Protein AF-A0A512N363-F1 (afdb_monomer_lite)

Radius of gyration: 22.91 Å; chains: 1; bounding box: 57×54×57 Å

pLDDT: mean 91.55, std 11.31, range [42.12, 98.88]

Organism: NCBI:txid1230389

Structure (mmCIF, N/CA/C/O backbone):
data_AF-A0A512N363-F1
#
_entry.id   AF-A0A512N363-F1
#
loop_
_atom_site.group_PDB
_atom_site.id
_atom_site.type_symbol
_atom_site.label_atom_id
_atom_site.label_alt_id
_atom_site.label_comp_id
_atom_site.label_asym_id
_atom_site.label_entity_id
_atom_site.label_seq_id
_atom_site.pdbx_PDB_ins_code
_atom_site.Cartn_x
_atom_site.Cartn_y
_atom_site.Cartn_z
_atom_site.occupancy
_atom_site.B_iso_or_equiv
_atom_site.auth_seq_id
_atom_site.auth_comp_id
_atom_site.auth_asym_id
_atom_site.auth_atom_id
_atom_site.pdbx_PDB_model_num
ATOM 1 N N . MET A 1 1 ? 20.241 12.386 -26.329 1.00 42.12 1 MET A N 1
ATOM 2 C CA . MET A 1 1 ? 18.940 11.797 -26.711 1.00 42.12 1 MET A CA 1
ATOM 3 C C . MET A 1 1 ? 19.110 10.289 -26.788 1.00 42.12 1 MET A C 1
ATOM 5 O O . MET A 1 1 ? 19.719 9.813 -27.736 1.00 42.12 1 MET A O 1
ATOM 9 N N . LEU A 1 2 ? 18.662 9.538 -25.779 1.00 47.81 2 LEU A N 1
ATOM 10 C CA . LEU A 1 2 ? 18.541 8.084 -25.921 1.00 47.81 2 LEU A CA 1
ATOM 11 C C . LEU A 1 2 ? 17.384 7.845 -26.895 1.00 47.81 2 LEU A C 1
ATOM 13 O O . LEU A 1 2 ? 16.239 8.115 -26.544 1.00 47.81 2 LEU A O 1
ATOM 17 N N . ALA A 1 3 ? 17.683 7.423 -28.125 1.00 45.25 3 ALA A N 1
ATOM 18 C CA . ALA A 1 3 ? 16.662 6.981 -29.066 1.00 45.25 3 ALA A CA 1
ATOM 19 C C . ALA A 1 3 ? 15.839 5.885 -28.378 1.00 45.25 3 ALA A C 1
ATOM 21 O O . ALA A 1 3 ? 16.364 4.840 -27.987 1.00 45.25 3 ALA A O 1
ATOM 22 N N . SER A 1 4 ? 14.568 6.167 -28.124 1.00 59.00 4 SER A N 1
ATOM 23 C CA . SER A 1 4 ? 13.735 5.320 -27.294 1.00 59.00 4 SER A CA 1
ATOM 24 C C . SER A 1 4 ? 13.197 4.154 -28.118 1.00 59.00 4 SER A C 1
ATOM 26 O O . SER A 1 4 ? 12.100 4.214 -28.669 1.00 59.00 4 SER A O 1
ATOM 28 N N . ASN A 1 5 ? 13.987 3.084 -28.209 1.00 74.81 5 ASN A N 1
ATOM 29 C CA . ASN A 1 5 ? 13.548 1.803 -28.758 1.00 74.81 5 ASN A CA 1
ATOM 30 C C . ASN A 1 5 ? 12.581 1.123 -27.776 1.00 74.81 5 ASN A C 1
ATOM 32 O O . ASN A 1 5 ? 12.939 0.172 -27.081 1.00 74.81 5 ASN A O 1
ATOM 36 N N . PHE A 1 6 ? 11.354 1.637 -27.688 1.00 86.56 6 PHE A N 1
ATOM 37 C CA . PHE A 1 6 ? 10.273 0.953 -26.990 1.00 86.56 6 PHE A CA 1
ATOM 38 C C . PHE A 1 6 ? 9.898 -0.304 -27.761 1.00 86.56 6 PHE A C 1
ATOM 40 O O . PHE A 1 6 ? 9.657 -0.265 -28.968 1.00 86.56 6 PHE A O 1
ATOM 47 N N . ARG A 1 7 ? 9.800 -1.430 -27.059 1.00 91.69 7 ARG A N 1
ATOM 48 C CA . ARG A 1 7 ? 9.189 -2.623 -27.640 1.00 91.69 7 ARG A CA 1
ATOM 49 C C . ARG A 1 7 ? 7.707 -2.347 -27.905 1.00 91.69 7 ARG A C 1
ATOM 51 O O . ARG A 1 7 ? 7.074 -1.683 -27.075 1.00 91.69 7 ARG A O 1
ATOM 58 N N . PRO A 1 8 ? 7.133 -2.866 -29.003 1.00 90.75 8 PRO A N 1
ATOM 59 C CA . PRO A 1 8 ? 5.707 -2.712 -29.265 1.00 90.75 8 PRO A CA 1
ATOM 60 C C . PRO A 1 8 ? 4.877 -3.246 -28.090 1.00 90.75 8 PRO A C 1
ATOM 62 O O . PRO A 1 8 ? 5.302 -4.159 -27.374 1.00 90.75 8 PRO A O 1
ATOM 65 N N . LEU A 1 9 ? 3.700 -2.661 -27.869 1.00 93.19 9 LEU A N 1
ATOM 66 C CA . LEU A 1 9 ? 2.732 -3.198 -26.919 1.00 93.19 9 LEU A CA 1
ATOM 67 C C . LEU A 1 9 ? 2.034 -4.403 -27.537 1.00 93.19 9 LEU A C 1
ATOM 69 O O . LEU A 1 9 ? 1.111 -4.275 -28.334 1.00 93.19 9 LEU A O 1
ATOM 73 N N . GLN A 1 10 ? 2.511 -5.583 -27.169 1.00 91.62 10 GLN A N 1
ATOM 74 C CA . GLN A 1 10 ? 1.939 -6.859 -27.566 1.00 91.62 10 GLN A CA 1
ATOM 75 C C . GLN A 1 10 ? 2.109 -7.869 -26.424 1.00 91.62 10 GLN A C 1
ATOM 77 O O . GLN A 1 10 ? 3.011 -7.699 -25.596 1.00 91.62 10 GLN A O 1
ATOM 82 N N . PRO A 1 11 ? 1.263 -8.911 -26.359 1.00 87.81 11 PRO A N 1
ATOM 83 C CA . PRO A 1 11 ? 1.464 -10.028 -25.441 1.00 87.81 11 PRO A CA 1
ATOM 84 C C . PRO A 1 11 ? 2.878 -10.606 -25.546 1.00 87.81 11 PRO A C 1
ATOM 86 O O . PRO A 1 11 ? 3.421 -10.715 -26.649 1.00 87.81 11 PRO A O 1
ATOM 89 N N . ILE A 1 12 ? 3.469 -11.006 -24.416 1.00 88.88 12 ILE A N 1
ATOM 90 C CA . ILE A 1 12 ? 4.751 -11.716 -24.446 1.00 88.88 12 ILE A CA 1
ATOM 91 C C . ILE A 1 12 ? 4.494 -13.118 -25.026 1.00 88.88 12 ILE A C 1
ATOM 93 O O . ILE A 1 12 ? 3.631 -13.834 -24.516 1.00 88.88 12 ILE A O 1
ATOM 97 N N . PRO A 1 13 ? 5.211 -13.544 -26.084 1.00 83.81 13 PRO A N 1
ATOM 98 C CA . PRO A 1 13 ? 5.016 -14.873 -26.654 1.00 83.81 13 PRO A CA 1
ATOM 99 C C . PRO A 1 13 ? 5.225 -15.981 -25.613 1.00 83.81 13 PRO A C 1
ATOM 101 O O . PRO A 1 13 ? 6.272 -16.033 -24.967 1.00 83.81 13 PRO A O 1
ATOM 104 N N . GLY A 1 14 ? 4.251 -16.885 -25.495 1.00 76.94 14 GLY A N 1
ATOM 105 C CA . GLY A 1 14 ? 4.286 -18.012 -24.556 1.00 76.94 14 GLY A CA 1
ATOM 106 C C . GLY A 1 14 ? 3.707 -17.726 -23.167 1.00 76.94 14 GLY A C 1
ATOM 107 O O . GLY A 1 14 ? 3.728 -18.630 -22.338 1.00 76.94 14 GLY A O 1
ATOM 108 N N . GLU A 1 15 ? 3.197 -16.517 -22.923 1.00 75.38 15 GLU A N 1
ATOM 109 C CA . GLU A 1 15 ? 2.493 -16.165 -21.686 1.00 75.38 15 GLU A CA 1
ATOM 110 C C . GLU A 1 15 ? 1.086 -16.791 -21.657 1.00 75.38 15 GLU A C 1
ATOM 112 O O . GLU A 1 15 ? 0.296 -16.580 -22.583 1.00 75.38 15 GLU A O 1
ATOM 117 N N . ASP A 1 16 ? 0.770 -17.533 -20.591 1.00 67.81 16 ASP A N 1
ATOM 118 C CA . ASP A 1 16 ? -0.564 -18.085 -20.332 1.00 67.81 16 ASP A CA 1
ATOM 119 C C . ASP A 1 16 ? -1.414 -17.064 -19.538 1.00 67.81 16 ASP A C 1
ATOM 121 O O . ASP A 1 16 ? -0.922 -16.483 -18.565 1.00 67.81 16 ASP A O 1
ATOM 125 N N . PRO A 1 17 ? -2.675 -16.797 -19.927 1.00 56.81 17 PRO A N 1
ATOM 126 C CA . PRO A 1 17 ? -3.598 -15.975 -19.146 1.00 56.81 17 PRO A CA 1
ATOM 127 C C . PRO A 1 17 ? -3.843 -16.435 -17.695 1.00 56.81 17 PRO A C 1
ATOM 129 O O . PRO A 1 17 ? -4.214 -15.583 -16.885 1.00 56.81 17 PRO A O 1
ATOM 132 N N . ASP A 1 18 ? -3.638 -17.721 -17.374 1.00 56.28 18 ASP A N 1
ATOM 133 C CA . ASP A 1 18 ? -4.121 -18.364 -16.137 1.00 56.28 18 ASP A CA 1
ATOM 134 C C . ASP A 1 18 ? -3.026 -18.724 -15.102 1.00 56.28 18 ASP A C 1
ATOM 136 O O . ASP A 1 18 ? -3.285 -19.462 -14.141 1.00 56.28 18 ASP A O 1
ATOM 140 N N . ASP A 1 19 ? -1.799 -18.210 -15.244 1.00 56.44 19 ASP A N 1
ATOM 141 C CA . ASP A 1 19 ? -0.722 -18.471 -14.276 1.00 56.44 19 ASP A CA 1
ATOM 142 C C . ASP A 1 19 ? -1.067 -17.905 -12.876 1.00 56.44 19 ASP A C 1
ATOM 144 O O . ASP A 1 19 ? -1.214 -16.700 -12.666 1.00 56.44 19 ASP A O 1
ATOM 148 N N . LYS A 1 20 ? -1.218 -18.798 -11.882 1.00 52.16 20 LYS A N 1
ATOM 149 C CA . LYS A 1 20 ? -1.649 -18.444 -10.514 1.00 52.16 20 LYS A CA 1
ATOM 150 C C . LYS A 1 20 ? -0.484 -17.940 -9.633 1.00 52.16 20 LYS A C 1
ATOM 152 O O . LYS A 1 20 ? 0.548 -18.616 -9.552 1.00 52.16 20 LYS A O 1
ATOM 157 N N . PRO A 1 21 ? -0.679 -16.870 -8.829 1.00 50.69 21 PRO A N 1
ATOM 158 C CA . PRO A 1 21 ? 0.394 -16.192 -8.082 1.00 50.69 21 PRO A CA 1
ATOM 159 C C . PRO A 1 21 ? 1.168 -17.076 -7.091 1.00 50.69 21 PRO A C 1
ATOM 161 O O . PRO A 1 21 ? 2.392 -17.013 -7.023 1.00 50.69 21 PRO A O 1
ATOM 164 N N . LEU A 1 22 ? 0.487 -17.944 -6.334 1.00 49.12 22 LEU A N 1
ATOM 165 C CA . LEU A 1 22 ? 1.139 -18.812 -5.338 1.00 49.12 22 LEU A CA 1
ATOM 166 C C . LEU A 1 22 ? 2.010 -19.906 -5.970 1.00 49.12 22 LEU A C 1
ATOM 168 O O . LEU A 1 22 ? 3.019 -20.300 -5.389 1.00 49.12 22 LEU A O 1
ATOM 172 N N . ALA A 1 23 ? 1.653 -20.376 -7.169 1.00 55.31 23 ALA A N 1
ATOM 173 C CA . ALA A 1 23 ? 2.462 -21.349 -7.896 1.00 55.31 23 ALA A CA 1
ATOM 174 C C . ALA A 1 23 ? 3.743 -20.705 -8.443 1.00 55.31 23 ALA A C 1
ATOM 176 O O . ALA A 1 23 ? 4.778 -21.363 -8.477 1.00 55.31 23 ALA A O 1
ATOM 177 N N . LEU A 1 24 ? 3.688 -19.427 -8.831 1.00 55.44 24 LEU A N 1
ATOM 178 C CA . LEU A 1 24 ? 4.855 -18.648 -9.239 1.00 55.44 24 LEU A CA 1
ATOM 179 C C . LEU A 1 24 ? 5.813 -18.442 -8.054 1.00 55.44 24 LEU A C 1
ATOM 181 O O . LEU A 1 24 ? 6.984 -18.782 -8.153 1.00 55.44 24 LEU A O 1
ATOM 185 N N . LEU A 1 25 ? 5.304 -18.016 -6.897 1.00 52.88 25 LEU A N 1
ATOM 186 C CA . LEU A 1 25 ? 6.111 -17.783 -5.691 1.00 52.88 25 LEU A CA 1
ATOM 187 C C . LEU A 1 25 ? 6.732 -19.064 -5.112 1.00 52.88 25 LEU A C 1
ATOM 189 O O . LEU A 1 25 ? 7.893 -19.064 -4.714 1.00 52.88 25 LEU A O 1
ATOM 193 N N . ALA A 1 26 ? 5.999 -20.183 -5.114 1.00 51.47 26 ALA A N 1
ATOM 194 C CA . ALA A 1 26 ? 6.553 -21.478 -4.710 1.00 51.47 26 ALA A CA 1
ATOM 195 C C . ALA A 1 26 ? 7.649 -21.965 -5.678 1.00 51.47 26 ALA A C 1
ATOM 197 O O . ALA A 1 26 ? 8.623 -22.581 -5.247 1.00 51.47 26 ALA A O 1
ATOM 198 N N . LYS A 1 27 ? 7.526 -21.654 -6.979 1.00 50.72 27 LYS A N 1
ATOM 199 C CA . LYS A 1 27 ? 8.578 -21.896 -7.980 1.00 50.72 27 LYS A CA 1
ATOM 200 C C . LYS A 1 27 ? 9.769 -20.947 -7.796 1.00 50.72 27 LYS A C 1
ATOM 202 O O . LYS A 1 27 ? 10.888 -21.346 -8.114 1.00 50.72 27 LYS A O 1
ATOM 207 N N . MET A 1 28 ? 9.553 -19.739 -7.259 1.00 52.44 28 MET A N 1
ATOM 208 C CA . MET A 1 28 ? 10.582 -18.708 -7.065 1.00 52.44 28 MET A CA 1
ATOM 209 C C . MET A 1 28 ? 11.691 -19.066 -6.069 1.00 52.44 28 MET A C 1
ATOM 211 O O . MET A 1 28 ? 12.769 -18.485 -6.142 1.00 52.44 28 MET A O 1
ATOM 215 N N . ARG A 1 29 ? 11.484 -20.086 -5.226 1.00 52.31 29 ARG A N 1
ATOM 216 C CA . ARG A 1 29 ? 12.502 -20.655 -4.321 1.00 52.31 29 ARG A CA 1
ATOM 217 C C . ARG A 1 29 ? 13.556 -21.546 -5.014 1.00 52.31 29 ARG A C 1
ATOM 219 O O . ARG A 1 29 ? 14.335 -22.209 -4.337 1.00 52.31 29 ARG A O 1
ATOM 226 N N . GLY A 1 30 ? 13.598 -21.603 -6.351 1.00 49.62 30 GLY A N 1
ATOM 227 C CA . GLY A 1 30 ? 14.577 -22.403 -7.101 1.00 49.62 30 GLY A CA 1
ATOM 228 C C . GLY A 1 30 ? 14.989 -21.800 -8.449 1.00 49.62 30 GLY A C 1
ATOM 229 O O . GLY A 1 30 ? 14.366 -20.878 -8.962 1.00 49.62 30 GLY A O 1
ATOM 230 N N . ASN A 1 31 ? 16.020 -22.371 -9.083 1.00 45.47 31 ASN A N 1
ATOM 231 C CA . ASN A 1 31 ? 16.635 -21.898 -10.344 1.00 45.47 31 ASN A CA 1
ATOM 232 C C . ASN A 1 31 ? 15.707 -21.919 -11.594 1.00 45.47 31 ASN A C 1
ATOM 234 O O . ASN A 1 31 ? 16.161 -21.699 -12.718 1.00 45.47 31 ASN A O 1
ATOM 238 N N . THR A 1 32 ? 14.417 -22.219 -11.424 1.00 46.41 32 THR A N 1
ATOM 239 C CA . THR A 1 32 ? 13.383 -22.325 -12.473 1.00 46.41 32 THR A CA 1
ATOM 240 C C . THR A 1 32 ? 12.182 -21.397 -12.216 1.00 46.41 32 THR A C 1
ATOM 242 O O . THR A 1 32 ? 11.089 -21.634 -12.724 1.00 46.41 32 THR A O 1
ATOM 245 N N . ALA A 1 33 ? 12.408 -20.357 -11.413 1.00 51.25 33 ALA A N 1
ATOM 246 C CA . ALA A 1 33 ? 11.464 -19.473 -10.731 1.00 51.25 33 ALA A CA 1
ATOM 247 C C . ALA A 1 33 ? 10.435 -18.681 -11.542 1.00 51.25 33 ALA A C 1
ATOM 249 O O . ALA A 1 33 ? 9.408 -18.288 -10.998 1.00 51.25 33 ALA A O 1
ATOM 250 N N . PHE A 1 34 ? 10.692 -18.407 -12.812 1.00 62.94 34 PHE A N 1
ATOM 251 C CA . PHE A 1 34 ? 9.839 -17.549 -13.631 1.00 62.94 34 PHE A CA 1
ATOM 252 C C . PHE A 1 34 ? 9.782 -18.097 -15.059 1.00 62.94 34 PHE A C 1
ATOM 254 O O . PHE A 1 34 ? 10.709 -18.797 -15.496 1.00 62.94 34 PHE A O 1
ATOM 261 N N . PRO A 1 35 ? 8.713 -17.812 -15.822 1.00 66.62 35 PRO A N 1
ATOM 262 C CA . PRO A 1 35 ? 8.614 -18.315 -17.180 1.00 66.62 35 PRO A CA 1
ATOM 263 C C . PRO A 1 35 ? 9.775 -17.770 -18.022 1.00 66.62 35 PRO A C 1
ATOM 265 O O . PRO A 1 35 ? 9.936 -16.561 -18.183 1.00 66.62 35 PRO A O 1
ATOM 268 N N . LYS A 1 36 ? 10.612 -18.661 -18.575 1.00 78.50 36 LYS A N 1
ATOM 269 C CA . LYS A 1 36 ? 11.832 -18.291 -19.330 1.00 78.50 36 LYS A CA 1
ATOM 270 C C . LYS A 1 36 ? 11.565 -17.280 -20.452 1.00 78.50 36 LYS A C 1
ATOM 272 O O . LYS A 1 36 ? 12.451 -16.507 -20.806 1.00 78.50 36 LYS A O 1
ATOM 277 N N . HIS A 1 37 ? 10.358 -17.293 -21.018 1.00 83.06 37 HIS A N 1
ATOM 278 C CA . HIS A 1 37 ? 9.943 -16.350 -22.050 1.00 83.06 37 HIS A CA 1
ATOM 279 C C . HIS A 1 37 ? 9.776 -14.916 -21.512 1.00 83.06 37 HIS A C 1
ATOM 281 O O . HIS A 1 37 ? 10.165 -13.980 -22.207 1.00 83.06 37 HIS A O 1
ATOM 287 N N . VAL A 1 38 ? 9.299 -14.736 -20.271 1.00 88.00 38 VAL A N 1
ATOM 288 C CA . VAL A 1 38 ? 9.204 -13.422 -19.609 1.00 88.00 38 VAL A CA 1
ATOM 289 C C . VAL A 1 38 ? 10.597 -12.881 -19.303 1.00 88.00 38 VAL A C 1
ATOM 291 O O . VAL A 1 38 ? 10.879 -11.740 -19.653 1.00 88.00 38 VAL A O 1
ATOM 294 N N . LEU A 1 39 ? 11.507 -13.698 -18.755 1.00 87.75 39 LEU A N 1
ATOM 295 C CA . LEU A 1 39 ? 12.900 -13.268 -18.551 1.00 87.75 39 LEU A CA 1
ATOM 296 C C . LEU A 1 39 ? 13.561 -12.880 -19.873 1.00 87.75 39 LEU A C 1
ATOM 298 O O . LEU A 1 39 ? 14.164 -11.819 -19.979 1.00 87.75 39 LEU A O 1
ATOM 302 N N . ARG A 1 40 ? 13.418 -13.707 -20.917 1.00 90.81 40 ARG A N 1
ATOM 303 C CA . ARG A 1 40 ? 13.951 -13.379 -22.246 1.00 90.81 40 ARG A CA 1
ATOM 304 C C . ARG A 1 40 ? 13.361 -12.077 -22.785 1.00 90.81 40 ARG A C 1
ATOM 306 O O . ARG A 1 40 ? 14.060 -11.338 -23.474 1.00 90.81 40 ARG A O 1
ATOM 313 N N . TYR A 1 41 ? 12.090 -11.800 -22.496 1.00 92.62 41 TYR A N 1
ATOM 314 C CA . TYR A 1 41 ? 11.490 -10.524 -22.837 1.00 92.62 41 TYR A CA 1
ATOM 315 C C . TYR A 1 41 ? 12.148 -9.394 -22.040 1.00 92.62 41 TYR A C 1
ATOM 317 O O . TYR A 1 41 ? 12.647 -8.457 -22.644 1.00 92.62 41 TYR A O 1
ATOM 325 N N . PHE A 1 42 ? 12.240 -9.467 -20.722 1.00 93.12 42 PHE A N 1
ATOM 326 C CA . PHE A 1 42 ? 12.834 -8.371 -19.957 1.00 93.12 42 PHE A CA 1
ATOM 327 C C . PHE A 1 42 ? 14.357 -8.313 -20.000 1.00 93.12 42 PHE A C 1
ATOM 329 O O . PHE A 1 42 ? 14.909 -7.359 -19.483 1.00 93.12 42 PHE A O 1
ATOM 336 N N . LYS A 1 43 ? 15.046 -9.232 -20.679 1.00 93.81 43 LYS A N 1
ATOM 337 C CA . LYS A 1 43 ? 16.492 -9.140 -20.875 1.00 93.81 43 LYS A CA 1
ATOM 338 C C . LYS A 1 43 ? 16.908 -7.803 -21.498 1.00 93.81 43 LYS A C 1
ATOM 340 O O . LYS A 1 43 ? 16.430 -7.463 -22.589 1.00 93.81 43 LYS A O 1
ATOM 345 N N . ASP A 1 44 ? 17.775 -7.072 -20.791 1.00 94.50 44 ASP A N 1
ATOM 346 C CA . ASP A 1 44 ? 18.313 -5.750 -21.162 1.00 94.50 44 ASP A CA 1
ATOM 347 C C . ASP A 1 44 ? 17.226 -4.705 -21.515 1.00 94.50 44 ASP A C 1
ATOM 349 O O . ASP A 1 44 ? 17.461 -3.728 -22.233 1.00 94.50 44 ASP A O 1
ATOM 353 N N . TYR A 1 45 ? 15.990 -4.928 -21.055 1.00 95.06 45 TYR A N 1
ATOM 354 C CA . TYR A 1 45 ? 14.827 -4.111 -21.368 1.00 95.06 45 TYR A CA 1
ATOM 355 C C . TYR A 1 45 ? 13.903 -3.912 -20.157 1.00 95.06 45 TYR A C 1
ATOM 357 O O . TYR A 1 45 ? 13.567 -4.887 -19.489 1.00 95.06 45 TYR A O 1
ATOM 365 N N . PRO A 1 46 ? 13.368 -2.701 -19.935 1.00 95.38 46 PRO A N 1
ATOM 366 C CA . PRO A 1 46 ? 13.724 -1.450 -20.603 1.00 95.38 46 PRO A CA 1
ATOM 367 C C . PRO A 1 46 ? 15.153 -1.030 -20.250 1.00 95.38 46 PRO A C 1
ATOM 369 O O . PRO A 1 46 ? 15.534 -1.096 -19.091 1.00 95.38 46 PRO A O 1
ATOM 372 N N . ALA A 1 47 ? 15.923 -0.516 -21.213 1.00 94.19 47 ALA A N 1
ATOM 373 C CA . ALA A 1 47 ? 17.321 -0.113 -20.985 1.00 94.19 47 ALA A CA 1
ATOM 374 C C . ALA A 1 47 ? 17.497 1.027 -19.954 1.00 94.19 47 ALA A C 1
ATOM 376 O O . ALA A 1 47 ? 18.611 1.347 -19.560 1.00 94.19 47 ALA A O 1
ATOM 377 N N . ARG A 1 48 ? 16.395 1.671 -19.546 1.00 95.00 48 ARG A N 1
ATOM 378 C CA . ARG A 1 48 ? 16.349 2.709 -18.503 1.00 95.00 48 ARG A CA 1
ATOM 379 C C . ARG A 1 48 ? 16.063 2.149 -17.104 1.00 95.00 48 ARG A C 1
ATOM 381 O O . ARG A 1 48 ? 15.906 2.926 -16.168 1.00 95.00 48 ARG A O 1
ATOM 388 N N . SER A 1 49 ? 15.883 0.837 -16.980 1.00 95.19 49 SER A N 1
ATOM 389 C CA . SER A 1 49 ? 15.672 0.147 -15.710 1.00 95.19 49 SER A CA 1
ATOM 390 C C . SER A 1 49 ? 17.020 -0.362 -15.217 1.00 95.19 49 SER A C 1
ATOM 392 O O . SER A 1 49 ? 17.737 -1.013 -15.974 1.00 95.19 49 SER A O 1
ATOM 394 N N . PHE A 1 50 ? 17.365 -0.043 -13.970 1.00 94.81 50 PHE A N 1
ATOM 395 C CA . PHE A 1 50 ? 18.663 -0.384 -13.374 1.00 94.81 50 PHE A CA 1
ATOM 396 C C . PHE A 1 50 ? 18.600 -1.615 -12.463 1.00 94.81 50 PHE A C 1
ATOM 398 O O . PHE A 1 50 ? 19.620 -2.041 -11.934 1.00 94.81 50 PHE A O 1
ATOM 405 N N . ILE A 1 51 ? 17.420 -2.222 -12.343 1.00 95.12 51 ILE A N 1
ATOM 406 C CA . ILE A 1 51 ? 17.215 -3.498 -11.657 1.00 95.12 51 ILE A CA 1
ATOM 407 C C . ILE A 1 51 ? 17.554 -4.676 -12.582 1.00 95.12 51 ILE A C 1
ATOM 409 O O . ILE A 1 51 ? 17.573 -4.540 -13.815 1.00 95.12 51 ILE A O 1
ATOM 413 N N . SER A 1 52 ? 17.804 -5.854 -12.004 1.00 94.00 52 SER A N 1
ATOM 414 C CA . SER A 1 52 ? 18.166 -7.054 -12.771 1.00 94.00 52 SER A CA 1
ATOM 415 C C . SER A 1 52 ? 17.057 -7.501 -13.735 1.00 94.00 52 SER A C 1
ATOM 417 O O . SER A 1 52 ? 15.884 -7.137 -13.598 1.00 94.00 52 SER A O 1
ATOM 419 N N . ASP A 1 53 ? 17.423 -8.301 -14.740 1.00 93.38 53 ASP A N 1
ATOM 420 C CA . ASP A 1 53 ? 16.452 -8.886 -15.673 1.00 93.38 53 ASP A CA 1
ATOM 421 C C . ASP A 1 53 ? 15.435 -9.765 -14.922 1.00 93.38 53 ASP A C 1
ATOM 423 O O . ASP A 1 53 ? 14.235 -9.733 -15.215 1.00 93.38 53 ASP A O 1
ATOM 427 N N . GLU A 1 54 ? 15.906 -10.515 -13.920 1.00 90.31 54 GLU A N 1
ATOM 428 C CA . GLU A 1 54 ? 15.088 -11.319 -13.016 1.00 90.31 54 GLU A CA 1
ATOM 429 C C . GLU A 1 54 ? 14.108 -10.459 -12.213 1.00 90.31 54 GLU A C 1
ATOM 431 O O . GLU A 1 54 ? 12.920 -10.786 -12.168 1.00 90.31 54 GLU A O 1
ATOM 436 N N . SER A 1 55 ? 14.561 -9.332 -11.656 1.00 93.69 55 SER A N 1
ATOM 437 C CA . SER A 1 55 ? 13.701 -8.387 -10.940 1.00 93.69 55 SER A CA 1
ATOM 438 C C . SER A 1 55 ? 12.574 -7.863 -11.836 1.00 93.69 55 SER A C 1
ATOM 440 O O . SER A 1 55 ? 11.400 -7.911 -11.459 1.00 93.69 55 SER A O 1
ATOM 442 N N . ARG A 1 56 ? 12.884 -7.451 -13.074 1.00 95.44 56 ARG A N 1
ATOM 443 C CA . ARG A 1 56 ? 11.866 -6.992 -14.043 1.00 95.44 56 ARG A CA 1
ATOM 444 C C . ARG A 1 56 ? 10.864 -8.097 -14.380 1.00 95.44 56 ARG A C 1
ATOM 446 O O . ARG A 1 56 ? 9.657 -7.854 -14.420 1.00 95.44 56 ARG A O 1
ATOM 453 N N . ALA A 1 57 ? 11.347 -9.319 -14.595 1.00 91.38 57 ALA A N 1
ATOM 454 C CA . ALA A 1 57 ? 10.493 -10.464 -14.893 1.00 91.38 57 ALA A CA 1
ATOM 455 C C . ALA A 1 57 ? 9.569 -10.829 -13.719 1.00 91.38 57 ALA A C 1
ATOM 457 O O . ALA A 1 57 ? 8.397 -11.152 -13.943 1.00 91.38 57 ALA A O 1
ATOM 458 N N . ILE A 1 58 ? 10.071 -10.752 -12.484 1.00 89.25 58 ILE A N 1
ATOM 459 C CA . ILE A 1 58 ? 9.301 -11.011 -11.263 1.00 89.25 58 ILE A CA 1
ATOM 460 C C . ILE A 1 58 ? 8.213 -9.958 -11.076 1.00 89.25 58 ILE A C 1
ATOM 462 O O . ILE A 1 58 ? 7.054 -10.336 -10.915 1.00 89.25 58 ILE A O 1
ATOM 466 N N . LEU A 1 59 ? 8.543 -8.666 -11.176 1.00 94.44 59 LEU A N 1
ATOM 467 C CA . LEU A 1 59 ? 7.557 -7.584 -11.059 1.00 94.44 59 LEU A CA 1
ATOM 468 C C . LEU A 1 59 ? 6.423 -7.746 -12.074 1.00 94.44 59 LEU A C 1
ATOM 470 O O . LEU A 1 59 ? 5.247 -7.694 -11.711 1.00 94.44 59 LEU A O 1
ATOM 474 N N . TYR A 1 60 ? 6.771 -8.009 -13.337 1.00 93.69 60 TYR A N 1
ATOM 475 C CA . TYR A 1 60 ? 5.782 -8.247 -14.383 1.00 93.69 60 TYR A CA 1
ATOM 476 C C . TYR A 1 60 ? 4.881 -9.440 -14.050 1.00 93.69 60 TYR A C 1
ATOM 478 O O . TYR A 1 60 ? 3.658 -9.314 -14.040 1.00 93.69 60 TYR A O 1
ATOM 486 N N . SER A 1 61 ? 5.481 -10.590 -13.741 1.00 88.62 61 SER A N 1
ATOM 487 C CA . SER A 1 61 ? 4.747 -11.836 -13.491 1.00 88.62 61 SER A CA 1
ATOM 488 C C . SER A 1 61 ? 3.854 -11.737 -12.250 1.00 88.62 61 SER A C 1
ATOM 490 O O . SER A 1 61 ? 2.730 -12.245 -12.244 1.00 88.62 61 SER A O 1
ATOM 492 N N . LEU A 1 62 ? 4.318 -11.034 -11.216 1.00 88.44 62 LEU A N 1
ATOM 493 C CA . LEU A 1 62 ? 3.563 -10.802 -9.993 1.00 88.44 62 LEU A CA 1
ATOM 494 C C . LEU A 1 62 ? 2.341 -9.914 -10.252 1.00 88.44 62 LEU A C 1
ATOM 496 O O . LEU A 1 62 ? 1.238 -10.282 -9.856 1.00 88.44 62 LEU A O 1
ATOM 500 N N . ILE A 1 63 ? 2.493 -8.804 -10.983 1.00 93.31 63 ILE A N 1
ATOM 501 C CA . ILE A 1 63 ? 1.365 -7.933 -11.359 1.00 93.31 63 ILE A CA 1
ATOM 502 C C . ILE A 1 63 ? 0.369 -8.667 -12.259 1.00 93.31 63 ILE A C 1
ATOM 504 O O . ILE A 1 63 ? -0.843 -8.509 -12.100 1.00 93.31 63 ILE A O 1
ATOM 508 N N . ARG A 1 64 ? 0.848 -9.490 -13.195 1.00 91.06 64 ARG A N 1
ATOM 509 C CA . ARG A 1 64 ? -0.018 -10.315 -14.051 1.00 91.06 64 ARG A CA 1
ATOM 510 C C . ARG A 1 64 ? -0.868 -11.293 -13.251 1.00 91.06 64 ARG A C 1
ATOM 512 O O . ARG A 1 64 ? -2.052 -11.448 -13.532 1.00 91.06 64 ARG A O 1
ATOM 519 N N . SER A 1 65 ? -0.267 -11.885 -12.225 1.00 84.94 65 SER A N 1
ATOM 520 C CA . SER A 1 65 ? -0.917 -12.858 -11.351 1.00 84.94 65 SER A CA 1
ATOM 521 C C . SER A 1 65 ? -1.882 -12.209 -10.353 1.00 84.94 65 SER A C 1
ATOM 523 O O . SER A 1 65 ? -2.967 -12.730 -10.110 1.00 84.94 65 SER A O 1
ATOM 525 N N . LEU A 1 66 ? -1.485 -11.083 -9.752 1.00 88.25 66 LEU A N 1
ATOM 526 C CA . LEU A 1 66 ? -2.284 -10.371 -8.752 1.00 88.25 66 LEU A CA 1
ATOM 527 C C . LEU A 1 66 ? -3.421 -9.553 -9.359 1.00 88.25 66 LEU A C 1
ATOM 529 O O . LEU A 1 66 ? -4.417 -9.316 -8.685 1.00 88.25 66 LEU A O 1
ATOM 533 N N . ARG A 1 67 ? -3.257 -9.101 -10.606 1.00 93.81 67 ARG A N 1
ATOM 534 C CA . ARG A 1 67 ? -4.175 -8.180 -11.288 1.00 93.81 67 ARG A CA 1
ATOM 535 C C . ARG A 1 67 ? -4.536 -6.944 -10.439 1.00 93.81 67 ARG A C 1
ATOM 537 O O . ARG A 1 67 ? -5.720 -6.651 -10.291 1.00 93.81 67 ARG A O 1
ATOM 544 N N . PRO A 1 68 ? -3.536 -6.224 -9.890 1.00 96.25 68 PRO A N 1
ATOM 545 C CA . PRO A 1 68 ? -3.780 -5.090 -9.010 1.00 96.25 68 PRO A CA 1
ATOM 546 C C . PRO A 1 68 ? -4.506 -3.959 -9.746 1.00 96.25 68 PRO A C 1
ATOM 548 O O . PRO A 1 68 ? -4.288 -3.733 -10.940 1.00 96.25 68 PRO A O 1
ATOM 551 N N . GLU A 1 69 ? -5.341 -3.224 -9.018 1.00 98.00 69 GLU A N 1
ATOM 552 C CA . GLU A 1 69 ? -5.961 -1.986 -9.491 1.00 98.00 69 GLU A CA 1
ATOM 553 C C . GLU A 1 69 ? -5.015 -0.795 -9.307 1.00 98.00 69 GLU A C 1
ATOM 555 O O . GLU A 1 69 ? -4.968 0.093 -10.158 1.00 98.00 69 GLU A O 1
ATOM 560 N N . VAL A 1 70 ? -4.248 -0.775 -8.214 1.00 98.69 70 VAL A N 1
ATOM 561 C CA . VAL A 1 70 ? -3.322 0.311 -7.877 1.00 98.69 70 VAL A CA 1
ATOM 562 C C . VAL A 1 70 ? -1.955 -0.260 -7.520 1.00 98.69 70 VAL A C 1
ATOM 564 O O . VAL A 1 70 ? -1.784 -0.944 -6.507 1.00 98.69 70 VAL A O 1
ATOM 567 N N . VAL A 1 71 ? -0.966 0.075 -8.346 1.00 98.88 71 VAL A N 1
ATOM 568 C CA . VAL A 1 71 ? 0.455 -0.165 -8.083 1.00 98.88 71 VAL A CA 1
ATOM 569 C C . VAL A 1 71 ? 1.115 1.152 -7.699 1.00 98.88 71 VAL A C 1
ATOM 571 O O . VAL A 1 71 ? 0.879 2.178 -8.337 1.00 98.88 71 VAL A O 1
ATOM 574 N N . VAL A 1 72 ? 1.953 1.128 -6.671 1.00 98.81 72 VAL A N 1
ATOM 575 C CA . VAL A 1 72 ? 2.751 2.275 -6.237 1.00 98.81 72 VAL A CA 1
ATOM 576 C C . VAL A 1 72 ? 4.237 1.978 -6.410 1.00 98.81 72 VAL A C 1
ATOM 578 O O . VAL A 1 72 ? 4.680 0.872 -6.125 1.00 98.81 72 VAL A O 1
ATOM 581 N N . GLU A 1 73 ? 5.003 2.967 -6.857 1.00 98.88 73 GLU A N 1
ATOM 582 C CA . GLU A 1 73 ? 6.464 2.927 -6.942 1.00 98.88 73 GLU A CA 1
ATOM 583 C C . GLU A 1 73 ? 7.047 4.185 -6.283 1.00 98.88 73 GLU A C 1
ATOM 585 O O . GLU A 1 73 ? 6.719 5.312 -6.664 1.00 98.88 73 GLU A O 1
ATOM 590 N N . VAL A 1 74 ? 7.912 3.994 -5.289 1.00 98.75 74 VAL A N 1
ATOM 591 C CA . VAL A 1 74 ? 8.739 5.055 -4.706 1.00 98.75 74 VAL A CA 1
ATOM 592 C C . VAL A 1 74 ? 10.137 4.914 -5.285 1.00 98.75 74 VAL A C 1
ATOM 594 O O . VAL A 1 74 ? 10.781 3.908 -5.022 1.00 98.75 74 VAL A O 1
ATOM 597 N N . GLY A 1 75 ? 10.575 5.905 -6.068 1.00 98.19 75 GLY A N 1
ATOM 598 C CA . GLY A 1 75 ? 11.820 5.843 -6.836 1.00 98.19 75 GLY A CA 1
ATOM 599 C C . GLY A 1 75 ? 11.583 5.578 -8.323 1.00 98.19 75 GLY A C 1
ATOM 600 O O . GLY A 1 75 ? 11.684 4.457 -8.804 1.00 98.19 75 GLY A O 1
ATOM 601 N N . THR A 1 76 ? 11.260 6.625 -9.089 1.00 98.31 76 THR A N 1
ATOM 602 C CA . THR A 1 76 ? 11.031 6.509 -10.545 1.00 98.31 76 THR A CA 1
ATOM 603 C C . THR A 1 76 ? 12.328 6.472 -11.362 1.00 98.31 76 THR A C 1
ATOM 605 O O . THR A 1 76 ? 12.432 5.765 -12.370 1.00 98.31 76 THR A O 1
ATOM 608 N N . LEU A 1 77 ? 13.298 7.316 -11.001 1.00 96.81 77 LEU A N 1
ATOM 609 C CA . LEU A 1 77 ? 14.524 7.579 -11.750 1.00 96.81 77 LEU A CA 1
ATOM 610 C C . LEU A 1 77 ? 14.268 7.870 -13.247 1.00 96.81 77 LEU A C 1
ATOM 612 O O . LEU A 1 77 ? 13.748 8.929 -13.594 1.00 96.81 77 LEU A O 1
ATOM 616 N N . PHE A 1 78 ? 14.645 6.966 -14.160 1.00 97.19 78 PHE A N 1
ATOM 617 C CA . PHE A 1 78 ? 14.440 7.102 -15.614 1.00 97.19 78 PHE A CA 1
ATOM 618 C C . PHE A 1 78 ? 13.188 6.353 -16.120 1.00 97.19 78 PHE A C 1
ATOM 620 O O . PHE A 1 78 ? 13.021 6.137 -17.330 1.00 97.19 78 PHE A O 1
ATOM 627 N N . GLY A 1 79 ? 12.319 5.922 -15.202 1.00 97.56 79 GLY A N 1
ATOM 628 C CA . GLY A 1 79 ? 11.023 5.315 -15.493 1.00 97.56 79 GLY A CA 1
ATOM 629 C C . GLY A 1 79 ? 11.096 3.927 -16.124 1.00 97.56 79 GLY A C 1
ATOM 630 O O . GLY A 1 79 ? 10.122 3.458 -16.707 1.00 97.56 79 GLY A O 1
ATOM 631 N N . GLY A 1 80 ? 12.261 3.274 -16.104 1.00 97.69 80 GLY A N 1
ATOM 632 C CA . GLY A 1 80 ? 12.417 1.945 -16.690 1.00 97.69 80 GLY A CA 1
ATOM 633 C C . GLY A 1 80 ? 11.624 0.887 -15.928 1.00 97.69 80 GLY A C 1
ATOM 634 O O . GLY A 1 80 ? 10.918 0.098 -16.549 1.00 97.69 80 GLY A O 1
ATOM 635 N N . THR A 1 81 ? 11.704 0.901 -14.598 1.00 98.38 81 THR A N 1
ATOM 636 C CA . THR A 1 81 ? 10.936 -0.009 -13.738 1.00 98.38 81 THR A CA 1
ATOM 637 C C . THR A 1 81 ? 9.443 0.298 -13.830 1.00 98.38 81 THR A C 1
ATOM 639 O O . THR A 1 81 ? 8.665 -0.598 -14.155 1.00 98.38 81 THR A O 1
ATOM 642 N N . THR A 1 82 ? 9.055 1.575 -13.772 1.00 98.75 82 THR A N 1
ATOM 643 C CA . THR A 1 82 ? 7.687 2.039 -14.053 1.00 98.75 82 THR A CA 1
ATOM 644 C C . THR A 1 82 ? 7.113 1.485 -15.365 1.00 98.75 82 THR A C 1
ATOM 646 O O . THR A 1 82 ? 5.957 1.067 -15.408 1.00 98.75 82 THR A O 1
ATOM 649 N N . GLU A 1 83 ? 7.900 1.444 -16.451 1.00 98.50 83 GLU A N 1
ATOM 650 C CA . GLU A 1 83 ? 7.448 0.894 -17.737 1.00 98.50 83 GLU A CA 1
ATOM 651 C C . GLU A 1 83 ? 7.143 -0.613 -17.638 1.00 98.50 83 GLU A C 1
ATOM 653 O O . GLU A 1 83 ? 6.189 -1.088 -18.258 1.00 98.50 83 GLU A O 1
ATOM 658 N N . VAL A 1 84 ? 7.911 -1.374 -16.849 1.00 98.19 84 VAL A N 1
ATOM 659 C CA . VAL A 1 84 ? 7.634 -2.798 -16.575 1.00 98.19 84 VAL A CA 1
ATOM 660 C C . VAL A 1 84 ? 6.285 -2.948 -15.871 1.00 98.19 84 VAL A C 1
ATOM 662 O O . VAL A 1 84 ? 5.452 -3.742 -16.322 1.00 98.19 84 VAL A O 1
ATOM 665 N N . LEU A 1 85 ? 6.048 -2.150 -14.822 1.00 98.69 85 LEU A N 1
ATOM 666 C CA . LEU A 1 85 ? 4.795 -2.150 -14.058 1.00 98.69 85 LEU A CA 1
ATOM 667 C C . LEU A 1 85 ? 3.605 -1.808 -14.970 1.00 98.69 85 LEU A C 1
ATOM 669 O O . LEU A 1 85 ? 2.625 -2.552 -15.040 1.00 98.69 85 LEU A O 1
ATOM 673 N N . ALA A 1 86 ? 3.724 -0.729 -15.748 1.00 98.62 86 ALA A N 1
ATOM 674 C CA . ALA A 1 86 ? 2.690 -0.273 -16.673 1.00 98.62 86 ALA A CA 1
ATOM 675 C C . ALA A 1 86 ? 2.383 -1.309 -17.767 1.00 98.62 86 ALA A C 1
ATOM 677 O O . ALA A 1 86 ? 1.221 -1.538 -18.092 1.00 98.62 86 ALA A O 1
ATOM 678 N N . ARG A 1 87 ? 3.395 -1.992 -18.320 1.00 97.44 87 ARG A N 1
ATOM 679 C CA . ARG A 1 87 ? 3.182 -3.058 -19.319 1.00 97.44 87 ARG A CA 1
ATOM 680 C C . ARG A 1 87 ? 2.422 -4.251 -18.751 1.00 97.44 87 ARG A C 1
ATOM 682 O O . ARG A 1 87 ? 1.610 -4.837 -19.468 1.00 97.44 87 ARG A O 1
ATOM 689 N N . ALA A 1 88 ? 2.673 -4.617 -17.496 1.00 95.94 88 ALA A N 1
ATOM 690 C CA . ALA A 1 88 ? 1.948 -5.696 -16.832 1.00 95.94 88 ALA A CA 1
ATOM 691 C C . ALA A 1 88 ? 0.469 -5.329 -16.611 1.00 95.94 88 ALA A C 1
ATOM 693 O O . ALA A 1 88 ? -0.416 -6.127 -16.923 1.00 95.94 88 ALA A O 1
ATOM 694 N N . LEU A 1 89 ? 0.197 -4.097 -16.170 1.00 97.88 89 LEU A N 1
ATOM 695 C CA . LEU A 1 89 ? -1.159 -3.555 -16.008 1.00 97.88 89 LEU A CA 1
ATOM 696 C C . LEU A 1 89 ? -1.902 -3.420 -17.344 1.00 97.88 89 LEU A C 1
ATOM 698 O O . LEU A 1 89 ? -3.035 -3.880 -17.483 1.00 97.88 89 LEU A O 1
ATOM 702 N N . TRP A 1 90 ? -1.238 -2.891 -18.375 1.00 97.44 90 TRP A N 1
ATOM 703 C CA . TRP A 1 90 ? -1.777 -2.856 -19.737 1.00 97.44 90 TRP A CA 1
ATOM 704 C C . TRP A 1 90 ? -2.174 -4.256 -20.210 1.00 97.44 90 TRP A C 1
ATOM 706 O O . TRP A 1 90 ? -3.264 -4.451 -20.745 1.00 97.44 90 TRP A O 1
ATOM 716 N N . ARG A 1 91 ? -1.324 -5.257 -19.950 1.00 94.38 91 ARG A N 1
ATOM 717 C CA . ARG A 1 91 ? -1.615 -6.651 -20.293 1.00 94.38 91 ARG A CA 1
ATOM 718 C C . ARG A 1 91 ? -2.768 -7.232 -19.464 1.00 94.38 91 ARG A C 1
ATOM 720 O O . ARG A 1 91 ? -3.521 -8.056 -19.983 1.00 94.38 91 ARG A O 1
ATOM 727 N N . ASN A 1 92 ? -2.943 -6.803 -18.212 1.00 94.19 92 ASN A N 1
ATOM 728 C CA . ASN A 1 92 ? -4.129 -7.121 -17.407 1.00 94.19 92 ASN A CA 1
ATOM 729 C C . ASN A 1 92 ? -5.412 -6.521 -17.992 1.00 94.19 92 ASN A C 1
ATOM 731 O O . ASN A 1 92 ? -6.484 -7.081 -17.760 1.00 94.19 92 ASN A O 1
ATOM 735 N N . GLY A 1 93 ? -5.301 -5.428 -18.751 1.00 95.75 93 GLY A N 1
ATOM 736 C CA . GLY A 1 93 ? -6.432 -4.633 -19.222 1.00 95.75 93 GLY A CA 1
ATOM 737 C C . GLY A 1 93 ? -7.050 -3.765 -18.122 1.00 95.75 93 GLY A C 1
ATOM 738 O O . GLY A 1 93 ? -8.136 -3.227 -18.316 1.00 95.75 93 GLY A O 1
ATOM 739 N N . SER A 1 94 ? -6.393 -3.652 -16.965 1.00 96.31 94 SER A N 1
ATOM 740 C CA . SER A 1 94 ? -6.890 -2.933 -15.793 1.00 96.31 94 SER A CA 1
ATOM 741 C C . SER A 1 94 ? -5.748 -2.466 -14.891 1.00 96.31 94 SER A C 1
ATOM 743 O O . SER A 1 94 ? -4.667 -3.055 -14.884 1.00 96.31 94 SER A O 1
ATOM 745 N N . GLY A 1 95 ? -6.051 -1.450 -14.087 1.00 98.31 95 GLY A N 1
ATOM 746 C CA . GLY A 1 95 ? -5.176 -0.899 -13.060 1.00 98.31 95 GLY A CA 1
ATOM 747 C C . GLY A 1 95 ? -4.247 0.212 -13.548 1.00 98.31 95 GLY A C 1
ATOM 748 O O . GLY A 1 95 ? -4.094 0.448 -14.748 1.00 98.31 95 GLY A O 1
ATOM 749 N N . VAL A 1 96 ? -3.660 0.922 -12.588 1.00 98.81 96 VAL A N 1
ATOM 750 C CA . VAL A 1 96 ? -2.798 2.092 -12.803 1.00 98.81 96 VAL A CA 1
ATOM 751 C C . VAL A 1 96 ? -1.547 2.023 -11.932 1.00 98.81 96 VAL A C 1
ATOM 753 O O . VAL A 1 96 ? -1.549 1.390 -10.874 1.00 98.81 96 VAL A O 1
ATOM 756 N N . VAL A 1 97 ? -0.480 2.691 -12.370 1.00 98.88 97 VAL A N 1
ATOM 757 C CA . VAL A 1 97 ? 0.742 2.883 -11.584 1.00 98.88 97 VAL A CA 1
ATOM 758 C C . VAL A 1 97 ? 0.870 4.341 -11.153 1.00 98.88 97 VAL A C 1
ATOM 760 O O . VAL A 1 97 ? 0.824 5.258 -11.973 1.00 98.88 97 VAL A O 1
ATOM 763 N N . HIS A 1 98 ? 1.046 4.549 -9.854 1.00 98.88 98 HIS A N 1
ATOM 764 C CA . HIS A 1 98 ? 1.432 5.815 -9.249 1.00 98.88 98 HIS A CA 1
ATOM 765 C C . HIS A 1 98 ? 2.919 5.748 -8.903 1.00 98.88 98 HIS A C 1
ATOM 767 O O . HIS A 1 98 ? 3.304 4.962 -8.046 1.00 98.88 98 HIS A O 1
ATOM 773 N N . THR A 1 99 ? 3.750 6.550 -9.563 1.00 98.88 99 THR A N 1
ATOM 774 C CA . THR A 1 99 ? 5.201 6.558 -9.332 1.00 98.88 99 THR A CA 1
ATOM 775 C C . THR A 1 99 ? 5.681 7.934 -8.890 1.00 98.88 99 THR A C 1
ATOM 777 O O . THR A 1 99 ? 5.171 8.944 -9.388 1.00 98.88 99 THR A O 1
ATOM 780 N N . THR A 1 100 ? 6.625 7.983 -7.947 1.00 98.81 100 THR A N 1
ATOM 781 C CA . THR A 1 100 ? 7.129 9.239 -7.379 1.00 98.81 100 THR A CA 1
ATOM 782 C C . THR A 1 100 ? 8.649 9.358 -7.415 1.00 98.81 100 THR A C 1
ATOM 784 O O . THR A 1 100 ? 9.376 8.400 -7.140 1.00 98.81 100 THR A O 1
ATOM 787 N N . ASP A 1 101 ? 9.128 10.564 -7.723 1.00 98.38 101 ASP A N 1
ATOM 788 C CA . ASP A 1 101 ? 10.546 10.934 -7.687 1.00 98.38 101 ASP A CA 1
ATOM 789 C C . ASP A 1 101 ? 10.685 12.459 -7.519 1.00 98.38 101 ASP A C 1
ATOM 791 O O . ASP A 1 101 ? 10.341 13.203 -8.447 1.00 98.38 101 ASP A O 1
ATOM 795 N N . PRO A 1 102 ? 11.214 12.950 -6.381 1.00 97.62 102 PRO A N 1
ATOM 796 C CA . PRO A 1 102 ? 11.324 14.386 -6.114 1.00 97.62 102 PRO A CA 1
ATOM 797 C C . PRO A 1 102 ? 12.293 15.111 -7.062 1.00 97.62 102 PRO A C 1
ATOM 799 O O . PRO A 1 102 ? 12.223 16.329 -7.205 1.00 97.62 102 PRO A O 1
ATOM 802 N N . PHE A 1 103 ? 13.180 14.383 -7.745 1.00 97.50 103 PHE A N 1
ATOM 803 C CA . PHE A 1 103 ? 14.156 14.925 -8.694 1.00 97.50 103 PHE A CA 1
ATOM 804 C C . PHE A 1 103 ? 13.767 14.650 -10.155 1.00 97.50 103 PHE A C 1
ATOM 806 O O . PHE A 1 103 ? 14.543 14.916 -11.077 1.00 97.50 103 PHE A O 1
ATOM 813 N N . GLY A 1 104 ? 12.579 14.083 -10.385 1.00 97.31 104 GLY A N 1
ATOM 814 C CA . GLY A 1 104 ? 12.116 13.655 -11.702 1.00 97.31 104 GLY A CA 1
ATOM 815 C C . GLY A 1 104 ? 11.307 14.698 -12.476 1.00 97.31 104 GLY A C 1
ATOM 816 O O . GLY A 1 104 ? 10.929 14.407 -13.608 1.00 97.31 104 GLY A O 1
ATOM 817 N N . ALA A 1 105 ? 11.039 15.884 -11.915 1.00 97.69 105 ALA A N 1
ATOM 818 C CA . ALA A 1 105 ? 10.121 16.880 -12.489 1.00 97.69 105 ALA A CA 1
ATOM 819 C C . ALA A 1 105 ? 10.431 17.240 -13.955 1.00 97.69 105 ALA A C 1
ATOM 821 O O . ALA A 1 105 ? 9.531 17.221 -14.788 1.00 97.69 105 ALA A O 1
ATOM 822 N N . ASP A 1 106 ? 11.703 17.474 -14.288 1.00 97.44 106 ASP A N 1
ATOM 823 C CA . ASP A 1 106 ? 12.122 17.784 -15.664 1.00 97.44 106 ASP A CA 1
ATOM 824 C C . ASP A 1 106 ? 12.452 16.526 -16.487 1.00 97.44 106 ASP A C 1
ATOM 826 O O . ASP A 1 106 ? 12.397 16.530 -17.718 1.00 97.44 106 ASP A O 1
ATOM 830 N N . ARG A 1 107 ? 12.813 15.427 -15.813 1.00 97.00 107 ARG A N 1
ATOM 831 C CA . ARG A 1 107 ? 13.33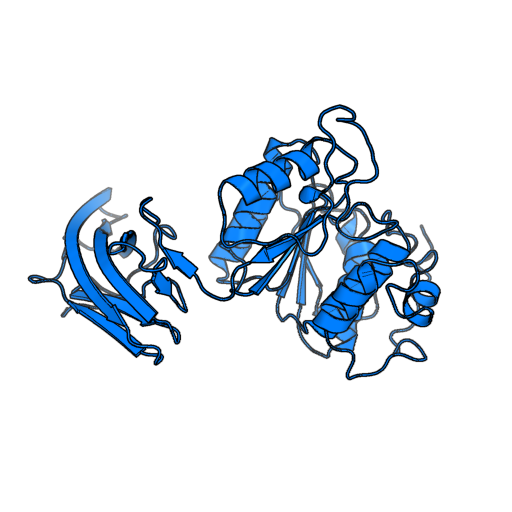7 14.202 -16.437 1.00 97.00 107 ARG A CA 1
ATOM 832 C C . ARG A 1 107 ? 12.238 13.236 -16.876 1.00 97.00 107 ARG A C 1
ATOM 834 O O . ARG A 1 107 ? 12.289 12.725 -17.993 1.00 97.00 107 ARG A O 1
ATOM 841 N N . CYS A 1 108 ? 11.281 12.938 -16.002 1.00 97.88 108 CYS A N 1
ATOM 842 C CA . CYS A 1 108 ? 10.295 11.874 -16.201 1.00 97.88 108 CYS A CA 1
ATOM 843 C C . CYS A 1 108 ? 9.195 12.237 -17.215 1.00 97.88 108 CYS A C 1
ATOM 845 O O . CYS A 1 108 ? 8.925 11.408 -18.087 1.00 97.88 108 CYS A O 1
ATOM 847 N N . PRO A 1 109 ? 8.590 13.445 -17.199 1.00 97.88 109 PRO A N 1
ATOM 848 C CA . PRO A 1 109 ? 7.526 13.791 -18.143 1.00 97.88 109 PRO A CA 1
ATOM 849 C C . PRO A 1 109 ? 7.883 13.612 -19.628 1.00 97.88 109 PRO A C 1
ATOM 851 O O . PRO A 1 109 ? 7.103 12.962 -20.327 1.00 97.88 109 PRO A O 1
ATOM 854 N N . PRO A 1 110 ? 9.038 14.085 -20.148 1.00 97.00 110 PRO A N 1
ATOM 855 C CA . PRO A 1 110 ? 9.383 13.853 -21.552 1.00 97.00 110 PRO A CA 1
ATOM 856 C C . PRO A 1 110 ? 9.653 12.373 -21.868 1.00 97.00 110 PRO A C 1
ATOM 858 O O . PRO A 1 110 ? 9.397 11.938 -22.990 1.00 97.00 110 PRO A O 1
ATOM 861 N N . ILE A 1 111 ? 10.128 11.577 -20.899 1.00 96.25 111 ILE A N 1
ATOM 862 C CA . ILE A 1 111 ? 10.288 10.123 -21.068 1.00 96.25 111 ILE A CA 1
ATOM 863 C C . ILE A 1 111 ? 8.917 9.463 -21.225 1.00 96.25 111 ILE A C 1
ATOM 865 O O . ILE A 1 111 ? 8.727 8.674 -22.151 1.00 96.25 111 ILE A O 1
ATOM 869 N N . PHE A 1 112 ? 7.966 9.794 -20.350 1.00 97.19 112 PHE A N 1
ATOM 870 C CA . PHE A 1 112 ? 6.616 9.227 -20.367 1.00 97.19 112 PHE A CA 1
ATOM 871 C C . PHE A 1 112 ? 5.816 9.677 -21.587 1.00 97.19 112 PHE A C 1
ATOM 873 O O . PHE A 1 112 ? 5.145 8.856 -22.204 1.00 97.19 112 PHE A O 1
ATOM 880 N N . ALA A 1 113 ? 5.961 10.930 -22.019 1.00 96.44 113 ALA A N 1
ATOM 881 C CA . ALA A 1 113 ? 5.333 11.432 -23.241 1.00 96.44 113 ALA A CA 1
ATOM 882 C C . ALA A 1 113 ? 5.799 10.696 -24.514 1.00 96.44 113 ALA A C 1
ATOM 884 O O . ALA A 1 113 ? 5.086 10.685 -25.516 1.00 96.44 113 ALA A O 1
ATOM 885 N N . ALA A 1 114 ? 6.978 10.062 -24.481 1.00 95.12 114 ALA A N 1
ATOM 886 C CA . ALA A 1 114 ? 7.492 9.256 -25.586 1.00 95.12 114 ALA A CA 1
ATOM 887 C C . ALA A 1 114 ? 6.971 7.804 -25.588 1.00 95.12 114 ALA A C 1
ATOM 889 O O . ALA A 1 114 ? 7.217 7.071 -26.546 1.00 95.12 114 ALA A O 1
ATOM 890 N N . TRP A 1 115 ? 6.281 7.356 -24.532 1.00 95.38 115 TRP A N 1
ATOM 891 C CA . TRP A 1 115 ? 5.767 5.984 -24.429 1.00 95.38 115 TRP A CA 1
ATOM 892 C C . TRP A 1 115 ? 4.589 5.737 -25.375 1.00 95.38 115 TRP A C 1
ATOM 894 O O . TRP A 1 115 ? 3.941 6.688 -25.810 1.00 95.38 115 TRP A O 1
ATOM 904 N N . PRO A 1 116 ? 4.237 4.471 -25.660 1.00 95.44 116 PRO A N 1
ATOM 905 C CA . PRO A 1 116 ? 2.951 4.151 -26.273 1.00 95.44 116 PRO A CA 1
ATOM 906 C C . PRO A 1 116 ? 1.783 4.800 -25.513 1.00 95.44 116 PRO A C 1
ATOM 908 O O . PRO A 1 116 ? 1.758 4.786 -24.279 1.00 95.44 116 PRO A O 1
ATOM 911 N N . ALA A 1 117 ? 0.812 5.353 -26.245 1.00 96.25 117 ALA A N 1
ATOM 912 C CA . ALA A 1 117 ? -0.285 6.146 -25.682 1.00 96.25 117 ALA A CA 1
ATOM 913 C C . ALA A 1 117 ? -1.116 5.374 -24.641 1.00 96.25 117 ALA A C 1
ATOM 915 O O . ALA A 1 117 ? -1.681 5.966 -23.724 1.00 96.25 117 ALA A O 1
ATOM 916 N N . GLU A 1 118 ? -1.193 4.051 -24.758 1.00 97.56 118 GLU A N 1
ATOM 917 C CA . GLU A 1 118 ? -1.877 3.177 -23.810 1.00 97.56 118 GLU A CA 1
ATOM 918 C C . GLU A 1 118 ? -1.179 3.134 -22.447 1.00 97.56 118 GLU A C 1
ATOM 920 O O . GLU A 1 118 ? -1.870 3.113 -21.433 1.00 97.56 118 GLU A O 1
ATOM 925 N N . LEU A 1 119 ? 0.161 3.173 -22.403 1.00 98.19 119 LEU A N 1
ATOM 926 C CA . LEU A 1 119 ? 0.896 3.243 -21.134 1.00 98.19 119 LEU A CA 1
ATOM 927 C C . LEU A 1 119 ? 0.771 4.627 -20.497 1.00 98.19 119 LEU A C 1
ATOM 929 O O . LEU A 1 119 ? 0.626 4.727 -19.283 1.00 98.19 119 LEU A O 1
ATOM 933 N N . GLN A 1 120 ? 0.769 5.691 -21.308 1.00 98.00 120 GLN A N 1
ATOM 934 C CA . GLN A 1 120 ? 0.609 7.063 -20.809 1.00 98.00 120 GLN A CA 1
ATOM 935 C C . GLN A 1 120 ? -0.701 7.252 -20.028 1.00 98.00 120 GLN A C 1
ATOM 937 O O . GLN A 1 120 ? -0.740 8.001 -19.060 1.00 98.00 120 GLN A O 1
ATOM 942 N N . LYS A 1 121 ? -1.773 6.549 -20.420 1.00 98.12 121 LYS A N 1
ATOM 943 C CA . LYS A 1 121 ? -3.094 6.639 -19.773 1.00 98.12 121 LYS A CA 1
ATOM 944 C C . LYS A 1 121 ? -3.152 6.024 -18.374 1.00 98.12 121 LYS A C 1
ATOM 946 O O . LYS A 1 121 ? -4.051 6.373 -17.617 1.00 98.12 121 LYS A O 1
ATOM 951 N N . ILE A 1 122 ? -2.251 5.095 -18.057 1.00 98.31 122 ILE A N 1
ATOM 952 C CA . ILE A 1 122 ? -2.282 4.311 -16.811 1.00 98.31 122 ILE A CA 1
ATOM 953 C C . ILE A 1 122 ? -1.126 4.650 -15.867 1.00 98.31 122 ILE A C 1
ATOM 955 O O . ILE A 1 122 ? -1.021 4.056 -14.798 1.00 98.31 122 ILE A O 1
ATOM 959 N N . VAL A 1 123 ? -0.249 5.578 -16.255 1.00 98.69 123 VAL A N 1
ATOM 960 C CA . VAL A 1 123 ? 0.901 6.012 -15.456 1.00 98.69 123 VAL A CA 1
ATOM 961 C C . VAL A 1 123 ? 0.639 7.409 -14.921 1.00 98.69 123 VAL A C 1
ATOM 963 O O . VAL A 1 123 ? 0.385 8.349 -15.672 1.00 98.69 123 VAL A O 1
ATOM 966 N N . HIS A 1 124 ? 0.745 7.552 -13.607 1.00 98.69 124 HIS A N 1
ATOM 967 C CA . HIS A 1 124 ? 0.595 8.812 -12.901 1.00 98.69 124 HIS A CA 1
ATOM 968 C C . HIS A 1 124 ? 1.901 9.136 -12.182 1.00 98.69 124 HIS A C 1
ATOM 970 O O . HIS A 1 124 ? 2.236 8.502 -11.182 1.00 98.69 124 HIS A O 1
ATOM 976 N N . PHE A 1 125 ? 2.628 10.124 -12.698 1.00 98.75 125 PHE A N 1
ATOM 977 C CA . PHE A 1 125 ? 3.877 10.598 -12.112 1.00 98.75 125 PHE A CA 1
ATOM 978 C C . PHE A 1 125 ? 3.641 11.703 -11.086 1.00 98.75 125 PHE A C 1
ATOM 980 O O . PHE A 1 125 ? 2.859 12.620 -11.341 1.00 98.75 125 PHE A O 1
ATOM 987 N N . HIS A 1 126 ? 4.362 11.636 -9.970 1.00 98.56 126 HIS A N 1
ATOM 988 C CA . HIS A 1 126 ? 4.316 12.608 -8.883 1.00 98.56 126 HIS A CA 1
ATOM 989 C C . HIS A 1 126 ? 5.745 13.105 -8.614 1.00 98.56 126 HIS A C 1
ATOM 991 O O . HIS A 1 126 ? 6.580 12.329 -8.156 1.00 98.56 126 HIS A O 1
ATOM 997 N N . PRO A 1 127 ? 6.084 14.372 -8.906 1.00 98.31 127 PRO A N 1
ATOM 998 C CA . PRO A 1 127 ? 7.405 14.922 -8.607 1.00 98.31 127 PRO A CA 1
ATOM 999 C C . PRO A 1 127 ? 7.502 15.327 -7.127 1.00 98.31 127 PRO A C 1
ATOM 1001 O O . PRO A 1 127 ? 7.712 16.493 -6.804 1.00 98.31 127 PRO A O 1
ATOM 1004 N N . LEU A 1 128 ? 7.263 14.371 -6.231 1.00 98.44 128 LEU A N 1
ATOM 1005 C CA . LEU A 1 128 ? 7.125 14.580 -4.791 1.00 98.44 128 LEU A CA 1
ATOM 1006 C C . LEU A 1 128 ? 8.117 13.708 -4.025 1.00 98.44 128 LEU A C 1
ATOM 1008 O O . LEU A 1 128 ? 8.491 12.618 -4.476 1.00 98.44 128 LEU A O 1
ATOM 1012 N N . MET A 1 129 ? 8.504 14.156 -2.830 1.00 97.88 129 MET A N 1
ATOM 1013 C CA . MET A 1 129 ? 9.150 13.253 -1.878 1.00 97.88 129 MET A CA 1
ATOM 1014 C C . MET A 1 129 ? 8.132 12.225 -1.358 1.00 97.88 129 MET A C 1
ATOM 1016 O O . MET A 1 129 ? 6.922 12.466 -1.387 1.00 97.88 129 MET A O 1
ATOM 1020 N N . SER A 1 130 ? 8.599 11.079 -0.861 1.00 97.62 130 SER A N 1
ATOM 1021 C CA . SER A 1 130 ? 7.712 9.958 -0.531 1.00 97.62 130 SER A CA 1
ATOM 1022 C C . SER A 1 130 ? 6.632 10.305 0.504 1.00 97.62 130 SER A C 1
ATOM 1024 O O . SER A 1 130 ? 5.482 9.912 0.337 1.00 97.62 130 SER A O 1
ATOM 1026 N N . MET A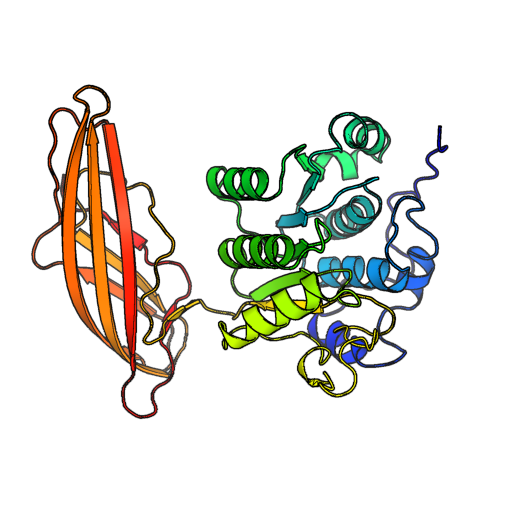 1 131 ? 6.951 11.112 1.522 1.00 97.56 131 MET A N 1
ATOM 1027 C CA . MET A 1 131 ? 5.980 11.592 2.516 1.00 97.56 131 MET A CA 1
ATOM 1028 C C . MET A 1 131 ? 4.823 12.368 1.884 1.00 97.56 131 MET A C 1
ATOM 1030 O O . MET A 1 131 ? 3.665 12.027 2.112 1.00 97.56 131 MET A O 1
ATOM 1034 N N . GLU A 1 132 ? 5.122 13.382 1.072 1.00 98.25 132 GLU A N 1
ATOM 1035 C CA . GLU A 1 132 ? 4.102 14.179 0.378 1.00 98.25 132 GLU A CA 1
ATOM 1036 C C . GLU A 1 132 ? 3.282 13.314 -0.580 1.00 98.25 132 GLU A C 1
ATOM 1038 O O . GLU A 1 132 ? 2.061 13.440 -0.655 1.00 98.25 132 GLU A O 1
ATOM 1043 N N . PHE A 1 133 ? 3.942 12.385 -1.267 1.00 98.50 133 PHE A N 1
ATOM 1044 C CA . PHE A 1 133 ? 3.289 11.449 -2.165 1.00 98.50 133 PHE A CA 1
ATOM 1045 C C . PHE A 1 133 ? 2.293 10.531 -1.440 1.00 98.50 133 PHE A C 1
ATOM 1047 O O . PHE A 1 133 ? 1.148 10.414 -1.875 1.00 98.50 133 PHE A O 1
ATOM 1054 N N . PHE A 1 134 ? 2.666 9.921 -0.311 1.00 97.94 134 PHE A N 1
ATOM 1055 C CA . PHE A 1 134 ? 1.737 9.082 0.454 1.00 97.94 134 PHE A CA 1
ATOM 1056 C C . PHE A 1 134 ? 0.570 9.883 1.047 1.00 97.94 134 PHE A C 1
ATOM 1058 O O . PHE A 1 134 ? -0.557 9.379 1.057 1.00 97.94 134 PHE A O 1
ATOM 1065 N N . LEU A 1 135 ? 0.803 11.129 1.478 1.00 95.44 135 LEU A N 1
ATOM 1066 C CA . LEU A 1 135 ? -0.269 12.037 1.906 1.00 95.44 135 LEU A CA 1
ATOM 1067 C C . LEU A 1 135 ? -1.225 12.372 0.752 1.00 95.44 135 LEU A C 1
ATOM 1069 O O . LEU A 1 135 ? -2.440 12.414 0.944 1.00 95.44 135 LEU A O 1
ATOM 1073 N N . GLU A 1 136 ? -0.707 12.548 -0.464 1.00 96.75 136 GLU A N 1
ATOM 1074 C CA . GLU A 1 136 ? -1.526 12.762 -1.659 1.00 96.75 136 GLU A CA 1
ATOM 1075 C C . GLU A 1 136 ? -2.369 11.523 -2.010 1.00 96.75 136 GLU A C 1
ATOM 1077 O O . GLU A 1 136 ? -3.556 11.647 -2.333 1.00 96.75 136 GLU A O 1
ATOM 1082 N N . LEU A 1 137 ? -1.810 10.312 -1.890 1.00 96.38 137 LEU A N 1
ATOM 1083 C CA . LEU A 1 137 ? -2.578 9.071 -2.054 1.00 96.38 137 LEU A CA 1
ATOM 1084 C C . LEU A 1 137 ? -3.685 8.936 -0.997 1.00 96.38 137 LEU A C 1
ATOM 1086 O O . LEU A 1 137 ? -4.802 8.528 -1.329 1.00 96.38 137 LEU A O 1
ATOM 1090 N N . GLU A 1 138 ? -3.400 9.300 0.257 1.00 92.25 138 GLU A N 1
ATOM 1091 C CA . GLU A 1 138 ? -4.381 9.321 1.349 1.00 92.25 138 GLU A CA 1
ATOM 1092 C C . GLU A 1 138 ? -5.502 10.329 1.077 1.00 92.25 138 GLU A C 1
ATOM 1094 O O . GLU A 1 138 ? -6.676 9.962 1.145 1.00 92.25 138 GLU A O 1
ATOM 1099 N N . ARG A 1 139 ? -5.161 11.556 0.662 1.00 91.44 139 ARG A N 1
ATOM 1100 C CA . ARG A 1 139 ? -6.127 12.604 0.287 1.00 91.44 139 ARG A CA 1
ATOM 1101 C C . ARG A 1 139 ? -7.050 12.166 -0.850 1.00 91.44 139 ARG A C 1
ATOM 1103 O O . ARG A 1 139 ? -8.224 12.529 -0.870 1.00 91.44 139 ARG A O 1
ATOM 1110 N N . ARG A 1 140 ? -6.530 11.377 -1.794 1.00 93.31 140 ARG A N 1
ATOM 1111 C CA . ARG A 1 140 ? -7.297 10.802 -2.911 1.00 93.31 140 ARG A CA 1
ATOM 1112 C C . ARG A 1 140 ? -8.058 9.527 -2.539 1.00 93.31 140 ARG A C 1
ATOM 1114 O O . ARG A 1 140 ? -8.754 8.980 -3.390 1.00 93.31 140 ARG A O 1
ATOM 1121 N N . GLY A 1 141 ? -7.932 9.042 -1.303 1.00 91.56 141 GLY A N 1
ATOM 1122 C CA . GLY A 1 141 ? -8.599 7.829 -0.836 1.00 91.56 141 GLY A CA 1
ATOM 1123 C C . GLY A 1 141 ? -8.097 6.548 -1.507 1.00 91.56 141 GLY A C 1
ATOM 1124 O O . GLY A 1 141 ? -8.786 5.534 -1.459 1.00 91.56 141 GLY A O 1
ATOM 1125 N N . LEU A 1 142 ? -6.909 6.562 -2.122 1.00 94.88 142 LEU A N 1
ATOM 1126 C CA . LEU A 1 142 ? -6.393 5.415 -2.869 1.00 94.88 142 LEU A CA 1
ATOM 1127 C C . LEU A 1 142 ? -5.792 4.364 -1.941 1.00 94.88 142 LEU A C 1
ATOM 1129 O O . LEU A 1 142 ? -4.905 4.669 -1.139 1.00 94.88 142 LEU A O 1
ATOM 1133 N N . LEU A 1 143 ? -6.275 3.133 -2.064 1.00 94.81 143 LEU A N 1
ATOM 1134 C CA . LEU A 1 143 ? -5.670 1.958 -1.448 1.00 94.81 143 LEU A CA 1
ATOM 1135 C C . LEU A 1 143 ? -4.719 1.297 -2.443 1.00 94.81 143 LEU A C 1
ATOM 1137 O O . LEU A 1 143 ? -4.937 1.371 -3.649 1.00 94.81 143 LEU A O 1
ATOM 1141 N N . ILE A 1 144 ? -3.665 0.677 -1.925 1.00 97.62 144 ILE A N 1
ATOM 1142 C CA . ILE A 1 144 ? -2.573 0.103 -2.714 1.00 97.62 144 ILE A CA 1
ATOM 1143 C C . ILE A 1 144 ? -2.723 -1.421 -2.731 1.00 97.62 144 ILE A C 1
ATOM 1145 O O . ILE A 1 144 ? -2.993 -2.021 -1.693 1.00 97.62 144 ILE A O 1
ATOM 1149 N N . ASP A 1 145 ? -2.518 -2.064 -3.876 1.00 97.38 145 ASP A N 1
ATOM 1150 C CA . ASP A 1 145 ? -2.476 -3.533 -3.966 1.00 97.38 145 ASP A CA 1
ATOM 1151 C C . ASP A 1 145 ? -1.037 -4.059 -3.953 1.00 97.38 145 ASP A C 1
ATOM 1153 O O . ASP A 1 145 ? -0.741 -5.096 -3.354 1.00 97.38 145 ASP A O 1
ATOM 1157 N N . LEU A 1 146 ? -0.135 -3.325 -4.612 1.00 98.44 146 LEU A N 1
ATOM 1158 C CA . LEU A 1 146 ? 1.294 -3.609 -4.657 1.00 98.44 146 LEU A CA 1
ATOM 1159 C C . LEU A 1 146 ? 2.097 -2.310 -4.556 1.00 98.44 146 LEU A C 1
ATOM 1161 O O . LEU A 1 146 ? 1.838 -1.372 -5.308 1.00 98.44 146 LEU A O 1
ATOM 1165 N N . ALA A 1 147 ? 3.083 -2.269 -3.665 1.00 98.75 147 ALA A N 1
ATOM 1166 C CA . ALA A 1 147 ? 4.046 -1.176 -3.556 1.00 98.75 147 ALA A CA 1
ATOM 1167 C C . ALA A 1 147 ? 5.467 -1.678 -3.845 1.00 98.75 147 ALA A C 1
ATOM 1169 O O . ALA A 1 147 ? 5.870 -2.707 -3.308 1.00 98.75 147 ALA A O 1
ATOM 1170 N N . LEU A 1 148 ? 6.223 -0.938 -4.650 1.00 98.81 148 LEU A N 1
ATOM 1171 C CA . LEU A 1 148 ? 7.669 -1.071 -4.806 1.00 98.81 148 LEU A CA 1
ATOM 1172 C C . LEU A 1 148 ? 8.352 0.116 -4.113 1.00 98.81 148 LEU A C 1
ATOM 1174 O O . LEU A 1 148 ? 8.028 1.267 -4.406 1.00 98.81 148 LEU A O 1
ATOM 1178 N N . VAL A 1 149 ? 9.277 -0.173 -3.203 1.00 98.69 149 VAL A N 1
ATOM 1179 C CA . VAL A 1 149 ? 10.105 0.798 -2.481 1.00 98.69 149 VAL A CA 1
ATOM 1180 C C . VAL A 1 149 ? 11.542 0.666 -2.985 1.00 98.69 149 VAL A C 1
ATOM 1182 O O . VAL A 1 149 ? 12.220 -0.306 -2.661 1.00 98.69 149 VAL A O 1
ATOM 1185 N N . ASP A 1 150 ? 11.970 1.641 -3.782 1.00 97.88 150 ASP A N 1
ATOM 1186 C CA . ASP A 1 150 ? 13.283 1.757 -4.445 1.00 97.88 150 ASP A CA 1
ATOM 1187 C C . ASP A 1 150 ? 13.758 3.232 -4.386 1.00 97.88 150 ASP A C 1
ATOM 1189 O O . ASP A 1 150 ? 14.184 3.851 -5.361 1.00 97.88 150 ASP A O 1
ATOM 1193 N N . GLY A 1 151 ? 13.512 3.862 -3.232 1.00 96.44 151 GLY A N 1
ATOM 1194 C CA . GLY A 1 151 ? 13.743 5.283 -2.985 1.00 96.44 151 GLY A CA 1
ATOM 1195 C C . GLY A 1 151 ? 15.111 5.557 -2.361 1.00 96.44 151 GLY A C 1
ATOM 1196 O O . GLY A 1 151 ? 16.156 5.236 -2.916 1.00 96.44 151 GLY A O 1
ATOM 1197 N N . ASN A 1 152 ? 15.114 6.198 -1.190 1.00 96.44 152 ASN A N 1
ATOM 1198 C CA . ASN A 1 152 ? 16.338 6.342 -0.403 1.00 96.44 152 ASN A CA 1
ATOM 1199 C C . ASN A 1 152 ? 16.567 5.062 0.422 1.00 96.44 152 ASN A C 1
ATOM 1201 O O . ASN A 1 152 ? 15.671 4.607 1.131 1.00 96.44 152 ASN A O 1
ATOM 1205 N N . HIS A 1 153 ? 17.772 4.498 0.333 1.00 96.88 153 HIS A N 1
ATOM 1206 C CA . HIS A 1 153 ? 18.165 3.262 1.015 1.00 96.88 153 HIS A CA 1
ATOM 1207 C C . HIS A 1 153 ? 18.723 3.477 2.424 1.00 96.88 153 HIS A C 1
ATOM 1209 O O . HIS A 1 153 ? 19.145 2.520 3.069 1.00 96.88 153 HIS A O 1
ATOM 1215 N N . ASP A 1 154 ? 18.725 4.701 2.936 1.00 98.19 154 ASP A N 1
ATOM 1216 C CA . ASP A 1 154 ? 18.917 4.937 4.363 1.00 98.19 154 ASP A CA 1
ATOM 1217 C C . ASP A 1 154 ? 17.788 4.257 5.160 1.00 98.19 154 ASP A C 1
ATOM 1219 O O . ASP A 1 154 ? 16.620 4.268 4.756 1.00 98.19 154 ASP A O 1
ATOM 1223 N N . TYR A 1 155 ? 18.129 3.655 6.304 1.00 98.38 155 TYR A N 1
ATOM 1224 C CA . TYR A 1 155 ? 17.201 2.859 7.119 1.00 98.38 155 TYR A CA 1
ATOM 1225 C C . TYR A 1 155 ? 15.910 3.616 7.450 1.00 98.38 155 TYR A C 1
ATOM 1227 O O . TYR A 1 155 ? 14.816 3.068 7.319 1.00 98.38 155 TYR A O 1
ATOM 1235 N N . GLU A 1 156 ? 16.028 4.878 7.856 1.00 98.38 156 GLU A N 1
ATOM 1236 C CA . GLU A 1 156 ? 14.913 5.717 8.284 1.00 98.38 156 GLU A CA 1
ATOM 1237 C C . GLU A 1 156 ? 13.934 5.982 7.140 1.00 98.38 156 GLU A C 1
ATOM 1239 O O . GLU A 1 156 ? 12.720 5.940 7.347 1.00 98.38 156 GLU A O 1
ATOM 1244 N N . PHE A 1 157 ? 14.454 6.217 5.935 1.00 98.25 157 PHE A N 1
ATOM 1245 C CA . PHE A 1 157 ? 13.639 6.482 4.754 1.00 98.25 157 PHE A CA 1
ATOM 1246 C C . PHE A 1 157 ? 12.974 5.202 4.246 1.00 98.25 157 PHE A C 1
ATOM 1248 O O . PHE A 1 157 ? 11.762 5.193 4.037 1.00 98.25 157 PHE A O 1
ATOM 1255 N N . ALA A 1 158 ? 13.720 4.098 4.150 1.00 98.38 158 ALA A N 1
ATOM 1256 C CA . ALA A 1 158 ? 13.165 2.808 3.748 1.00 98.38 158 ALA A CA 1
ATOM 1257 C C . ALA A 1 158 ? 12.092 2.310 4.735 1.00 98.38 158 ALA A C 1
ATOM 1259 O O . ALA A 1 158 ? 11.043 1.810 4.322 1.00 98.38 158 ALA A O 1
ATOM 1260 N N . LEU A 1 159 ? 12.315 2.480 6.045 1.00 98.62 159 LEU A N 1
ATOM 1261 C CA . LEU A 1 159 ? 11.328 2.140 7.070 1.00 98.62 159 LEU A CA 1
ATOM 1262 C C . LEU A 1 159 ? 10.098 3.046 6.985 1.00 98.62 159 LEU A C 1
ATOM 1264 O O . LEU A 1 159 ? 8.978 2.550 7.104 1.00 98.62 159 LEU A O 1
ATOM 1268 N N . PHE A 1 160 ? 10.283 4.350 6.768 1.00 98.44 160 PHE A N 1
ATOM 1269 C CA . PHE A 1 160 ? 9.176 5.279 6.558 1.00 98.44 160 PHE A CA 1
ATOM 1270 C C . PHE A 1 160 ? 8.318 4.862 5.355 1.00 98.44 160 PHE A C 1
ATOM 1272 O O . PHE A 1 160 ? 7.102 4.713 5.497 1.00 98.44 160 PHE A O 1
ATOM 1279 N N . ASP A 1 161 ? 8.940 4.601 4.205 1.00 98.62 161 ASP A N 1
ATOM 1280 C CA . ASP A 1 161 ? 8.242 4.207 2.979 1.00 98.62 161 ASP A CA 1
ATOM 1281 C C . ASP A 1 161 ? 7.499 2.878 3.155 1.00 98.62 161 ASP A C 1
ATOM 1283 O O . ASP A 1 161 ? 6.333 2.766 2.772 1.00 98.62 161 ASP A O 1
ATOM 1287 N N . LEU A 1 162 ? 8.126 1.894 3.811 1.00 98.62 162 LEU A N 1
ATOM 1288 C CA . LEU A 1 162 ? 7.491 0.620 4.154 1.00 98.62 162 LEU A CA 1
ATOM 1289 C C . LEU A 1 162 ? 6.278 0.815 5.074 1.00 98.62 162 LEU A C 1
ATOM 1291 O O . LEU A 1 162 ? 5.217 0.246 4.816 1.00 98.62 162 LEU A O 1
ATOM 1295 N N . LEU A 1 163 ? 6.399 1.626 6.128 1.00 97.56 163 LEU A N 1
ATOM 1296 C CA . LEU A 1 163 ? 5.297 1.896 7.057 1.00 97.56 163 LEU A CA 1
ATOM 1297 C C . LEU A 1 163 ? 4.129 2.604 6.360 1.00 97.56 163 LEU A C 1
ATOM 1299 O O . LEU A 1 163 ? 2.969 2.237 6.575 1.00 97.56 163 LEU A O 1
ATOM 1303 N N . MET A 1 164 ? 4.418 3.590 5.509 1.00 97.38 164 MET A N 1
ATOM 1304 C CA . MET A 1 164 ? 3.393 4.335 4.777 1.00 97.38 164 MET A CA 1
ATOM 1305 C C . MET A 1 164 ? 2.722 3.488 3.694 1.00 97.38 164 MET A C 1
ATOM 1307 O O . MET A 1 164 ? 1.492 3.509 3.582 1.00 97.38 164 MET A O 1
ATOM 1311 N N . ALA A 1 165 ? 3.491 2.675 2.965 1.00 97.69 165 ALA A N 1
ATOM 1312 C CA . ALA A 1 165 ? 2.946 1.689 2.040 1.00 97.69 165 ALA A CA 1
ATOM 1313 C C . ALA A 1 165 ? 2.042 0.692 2.780 1.00 97.69 165 ALA A C 1
ATOM 1315 O O . ALA A 1 165 ? 0.883 0.518 2.403 1.00 97.69 165 ALA A O 1
ATOM 1316 N N . ALA A 1 166 ? 2.521 0.108 3.883 1.00 95.50 166 ALA A N 1
ATOM 1317 C CA . ALA A 1 166 ? 1.772 -0.848 4.698 1.00 95.50 166 ALA A CA 1
ATOM 1318 C C . ALA A 1 166 ? 0.467 -0.268 5.264 1.00 95.50 166 ALA A C 1
ATOM 1320 O O . ALA A 1 166 ? -0.544 -0.967 5.320 1.00 95.50 166 ALA A O 1
ATOM 1321 N N . ARG A 1 167 ? 0.461 1.014 5.652 1.00 92.00 167 ARG A N 1
ATOM 1322 C CA . ARG A 1 167 ? -0.733 1.723 6.142 1.00 92.00 167 ARG A CA 1
ATOM 1323 C C . ARG A 1 167 ? -1.826 1.861 5.076 1.00 92.00 167 ARG A C 1
ATOM 1325 O O . ARG A 1 167 ? -3.002 1.917 5.431 1.00 92.00 167 ARG A O 1
ATOM 1332 N N . ARG A 1 168 ? -1.455 1.955 3.796 1.00 92.44 168 ARG A N 1
ATOM 1333 C CA . ARG A 1 168 ? -2.380 2.168 2.664 1.00 92.44 168 ARG A CA 1
ATOM 1334 C C . ARG A 1 168 ? -2.665 0.900 1.859 1.00 92.44 168 ARG A C 1
ATOM 1336 O O . ARG A 1 168 ? -3.496 0.935 0.953 1.00 92.44 168 ARG A O 1
ATOM 1343 N N . LEU A 1 169 ? -1.985 -0.198 2.169 1.00 94.31 169 LEU A N 1
ATOM 1344 C CA . LEU A 1 169 ? -2.124 -1.461 1.464 1.00 94.31 169 LEU A CA 1
ATOM 1345 C C . LEU A 1 169 ? -3.473 -2.121 1.775 1.00 94.31 169 LEU A C 1
ATOM 1347 O O . LEU A 1 169 ? -3.903 -2.168 2.930 1.00 94.31 169 LEU A O 1
ATOM 1351 N N . ARG A 1 170 ? -4.130 -2.677 0.756 1.00 92.12 170 ARG A N 1
ATOM 1352 C CA . ARG A 1 170 ? -5.290 -3.551 0.945 1.00 92.12 170 ARG A CA 1
ATOM 1353 C C . ARG A 1 170 ? -4.869 -4.831 1.682 1.00 92.12 170 ARG A C 1
ATOM 1355 O O . ARG A 1 170 ? -3.721 -5.272 1.535 1.00 92.12 170 ARG A O 1
ATOM 1362 N N . PRO A 1 171 ? -5.774 -5.462 2.454 1.00 90.06 171 PRO A N 1
ATOM 1363 C CA . PRO A 1 171 ? -5.500 -6.768 3.038 1.00 90.06 171 PRO A CA 1
ATOM 1364 C C . PRO A 1 171 ? -5.031 -7.763 1.970 1.00 90.06 171 PRO A C 1
ATOM 1366 O O . PRO A 1 171 ? -5.613 -7.868 0.892 1.00 90.06 171 PRO A O 1
ATOM 1369 N N . GLY A 1 172 ? -3.941 -8.475 2.248 1.00 91.31 172 GLY A N 1
ATOM 1370 C CA . GLY A 1 172 ? -3.327 -9.399 1.297 1.00 91.31 172 GLY A CA 1
ATOM 1371 C C . GLY A 1 172 ? -2.423 -8.794 0.226 1.00 91.31 172 GLY A C 1
ATOM 1372 O O . GLY A 1 172 ? -1.815 -9.581 -0.504 1.00 91.31 172 GLY A O 1
ATOM 1373 N N . GLY A 1 173 ? -2.317 -7.466 0.136 1.00 94.56 173 GLY A N 1
ATOM 1374 C CA . GLY A 1 173 ? -1.408 -6.794 -0.789 1.00 94.56 173 GLY A CA 1
ATOM 1375 C C . GLY A 1 173 ? 0.068 -7.044 -0.469 1.00 94.56 173 GLY A C 1
ATOM 1376 O O . GLY A 1 173 ? 0.411 -7.628 0.567 1.00 94.56 173 GLY A O 1
ATOM 1377 N N . ILE A 1 174 ? 0.946 -6.595 -1.368 1.00 97.00 174 ILE A N 1
ATOM 1378 C CA . ILE A 1 174 ? 2.393 -6.847 -1.297 1.00 97.00 174 ILE A CA 1
ATOM 1379 C C . ILE A 1 174 ? 3.184 -5.536 -1.245 1.00 97.00 174 ILE A C 1
ATOM 1381 O O . ILE A 1 174 ? 2.916 -4.617 -2.013 1.00 97.00 174 ILE A O 1
ATOM 1385 N N . VAL A 1 175 ? 4.198 -5.474 -0.384 1.00 98.44 175 VAL A N 1
ATOM 1386 C CA . VAL A 1 175 ? 5.268 -4.470 -0.456 1.00 98.44 175 VAL A CA 1
ATOM 1387 C C . VAL A 1 175 ? 6.557 -5.168 -0.868 1.00 98.44 175 VAL A C 1
ATOM 1389 O O . VAL A 1 175 ? 6.898 -6.215 -0.324 1.00 98.44 175 VAL A O 1
ATOM 1392 N N . ILE A 1 176 ? 7.265 -4.601 -1.833 1.00 98.25 176 ILE A N 1
ATOM 1393 C CA . ILE A 1 176 ? 8.558 -5.073 -2.318 1.00 98.25 176 ILE A CA 1
ATOM 1394 C C . ILE A 1 176 ? 9.566 -3.984 -1.991 1.00 98.25 176 ILE A C 1
ATOM 1396 O O . ILE A 1 176 ? 9.393 -2.852 -2.433 1.00 98.25 176 ILE A O 1
ATOM 1400 N N . LEU A 1 177 ? 10.592 -4.314 -1.217 1.00 98.31 177 LEU A N 1
ATOM 1401 C CA . LEU A 1 177 ? 11.746 -3.446 -1.019 1.00 98.31 177 LEU A CA 1
ATOM 1402 C C . LEU A 1 177 ? 12.845 -3.899 -1.971 1.00 98.31 177 LEU A C 1
ATOM 1404 O O . LEU A 1 177 ? 13.145 -5.095 -2.005 1.00 98.31 177 LEU A O 1
ATOM 1408 N N . ASP A 1 178 ? 13.421 -2.972 -2.727 1.00 97.50 178 ASP A N 1
ATOM 1409 C CA . ASP A 1 178 ? 14.627 -3.239 -3.504 1.00 97.50 178 ASP A CA 1
ATOM 1410 C C . ASP A 1 178 ? 15.897 -2.943 -2.701 1.00 97.50 178 ASP A C 1
ATOM 1412 O O . ASP A 1 178 ? 15.857 -2.428 -1.580 1.00 97.50 178 ASP A O 1
ATOM 1416 N N . ASN A 1 179 ? 17.031 -3.344 -3.269 1.00 96.56 179 ASN A N 1
ATOM 1417 C CA . ASN A 1 179 ? 18.363 -3.156 -2.723 1.00 96.56 179 ASN A CA 1
ATOM 1418 C C . ASN A 1 179 ? 18.516 -3.642 -1.287 1.00 96.56 179 ASN A C 1
ATOM 1420 O O . ASN A 1 179 ? 19.238 -3.056 -0.477 1.00 96.56 179 ASN A O 1
ATOM 1424 N N . VAL A 1 180 ? 17.872 -4.764 -0.960 1.00 95.94 180 VAL A N 1
ATOM 1425 C CA . VAL A 1 180 ? 18.032 -5.345 0.371 1.00 95.94 180 VAL A CA 1
ATOM 1426 C C . VAL A 1 180 ? 19.423 -5.907 0.585 1.00 95.94 180 VAL A C 1
ATOM 1428 O O . VAL A 1 180 ? 19.769 -6.146 1.723 1.00 95.94 180 VAL A O 1
ATOM 1431 N N . ASP A 1 181 ? 20.278 -6.037 -0.427 1.00 94.00 181 ASP A N 1
ATOM 1432 C CA . ASP A 1 181 ? 21.723 -6.243 -0.249 1.00 94.00 181 ASP A CA 1
ATOM 1433 C C . ASP A 1 181 ? 22.411 -5.075 0.498 1.00 94.00 181 ASP A C 1
ATOM 1435 O O . ASP A 1 181 ? 23.482 -5.247 1.085 1.00 94.00 181 ASP A O 1
ATOM 1439 N N . GLN A 1 182 ? 21.748 -3.918 0.612 1.00 95.12 182 GLN A N 1
ATOM 1440 C CA . GLN A 1 182 ? 22.144 -2.770 1.437 1.00 95.12 182 GLN A CA 1
ATOM 1441 C C . GLN A 1 182 ? 21.465 -2.786 2.815 1.00 95.12 182 GLN A C 1
ATOM 1443 O O . GLN A 1 182 ? 20.355 -3.298 2.985 1.00 95.12 182 GLN A O 1
ATOM 1448 N N . SER A 1 183 ? 22.156 -2.273 3.837 1.00 94.19 183 SER A N 1
ATOM 1449 C CA . SER A 1 183 ? 21.746 -2.453 5.237 1.00 94.19 183 SER A CA 1
ATOM 1450 C C . SER A 1 183 ? 20.399 -1.806 5.568 1.00 94.19 183 SER A C 1
ATOM 1452 O O . SER A 1 183 ? 19.638 -2.369 6.354 1.00 94.19 183 SER A O 1
ATOM 1454 N N . GLY A 1 184 ? 20.094 -0.639 4.991 1.00 97.06 184 GLY A N 1
ATOM 1455 C CA . GLY A 1 184 ? 18.896 0.126 5.337 1.00 97.06 184 GLY A CA 1
ATOM 1456 C C . GLY A 1 184 ? 17.590 -0.595 4.999 1.00 97.06 184 GLY A C 1
ATOM 1457 O O . GLY A 1 184 ? 16.853 -0.913 5.937 1.00 97.06 184 GLY A O 1
ATOM 1458 N N . PRO A 1 185 ? 17.310 -0.942 3.725 1.00 97.56 185 PRO A N 1
ATOM 1459 C CA . PRO A 1 185 ? 16.069 -1.622 3.352 1.00 97.56 185 PRO A CA 1
ATOM 1460 C C . PRO A 1 185 ? 15.912 -2.979 4.047 1.00 97.56 185 PRO A C 1
ATOM 1462 O O . PRO A 1 185 ? 14.827 -3.319 4.521 1.00 97.56 185 PRO A O 1
ATOM 1465 N N . PHE A 1 186 ? 17.008 -3.732 4.194 1.00 97.25 186 PHE A N 1
ATOM 1466 C CA . PHE A 1 186 ? 16.983 -5.028 4.872 1.00 97.25 186 PHE A CA 1
ATOM 1467 C C . PHE A 1 186 ? 16.598 -4.921 6.350 1.00 97.25 186 PHE A C 1
ATOM 1469 O O . PHE A 1 186 ? 15.706 -5.631 6.822 1.00 97.25 186 PHE A O 1
ATOM 1476 N N . HIS A 1 187 ? 17.249 -4.028 7.101 1.00 96.81 187 HIS A N 1
ATOM 1477 C CA . HIS A 1 187 ? 16.940 -3.856 8.518 1.00 96.81 187 HIS A CA 1
ATOM 1478 C C . HIS A 1 187 ? 15.569 -3.213 8.736 1.00 96.81 187 HIS A C 1
ATOM 1480 O O . HIS A 1 187 ? 14.873 -3.617 9.667 1.00 96.81 187 HIS A O 1
ATOM 1486 N N . ALA A 1 188 ? 15.137 -2.304 7.856 1.00 98.38 188 ALA A N 1
ATOM 1487 C CA . ALA A 1 188 ? 13.782 -1.762 7.877 1.00 98.38 188 ALA A CA 1
ATOM 1488 C C . ALA A 1 188 ? 12.732 -2.881 7.769 1.00 98.38 188 ALA A C 1
ATOM 1490 O O . ALA A 1 188 ? 11.826 -2.962 8.600 1.00 98.38 188 ALA A O 1
ATOM 1491 N N . ALA A 1 189 ? 12.891 -3.795 6.805 1.00 97.88 189 ALA A N 1
ATOM 1492 C CA . ALA A 1 189 ? 11.997 -4.938 6.634 1.00 97.88 189 ALA A CA 1
ATOM 1493 C C . ALA A 1 189 ? 12.030 -5.911 7.824 1.00 97.88 189 ALA A C 1
ATOM 1495 O O . ALA A 1 189 ? 10.978 -6.350 8.298 1.00 97.88 189 ALA A O 1
ATOM 1496 N N . ARG A 1 190 ? 13.224 -6.230 8.341 1.00 96.56 190 ARG A N 1
ATOM 1497 C CA . ARG A 1 190 ? 13.389 -7.127 9.495 1.00 96.56 190 ARG A CA 1
ATOM 1498 C C . ARG A 1 190 ? 12.704 -6.581 10.745 1.00 96.56 190 ARG A C 1
ATOM 1500 O O . ARG A 1 190 ? 11.950 -7.302 11.399 1.00 96.56 190 ARG A O 1
ATOM 1507 N N . ASP A 1 191 ? 12.941 -5.313 11.066 1.00 97.50 191 ASP A N 1
ATOM 1508 C CA . ASP A 1 191 ? 12.361 -4.673 12.248 1.00 97.50 191 ASP A CA 1
ATOM 1509 C C . ASP A 1 191 ? 10.850 -4.474 12.090 1.00 97.50 191 ASP A C 1
ATOM 1511 O O . ASP A 1 191 ? 10.097 -4.606 13.061 1.00 97.50 191 ASP A O 1
ATOM 1515 N N . PHE A 1 192 ? 10.391 -4.202 10.865 1.00 97.31 192 PHE A N 1
ATOM 1516 C CA . PHE A 1 192 ? 8.972 -4.163 10.544 1.00 97.31 192 PHE A CA 1
ATOM 1517 C C . PHE A 1 192 ? 8.303 -5.516 10.813 1.00 97.31 192 PHE A C 1
ATOM 1519 O O . PHE A 1 192 ? 7.313 -5.547 11.543 1.00 97.31 192 PHE A O 1
ATOM 1526 N N . LEU A 1 193 ? 8.842 -6.632 10.306 1.00 95.81 193 LEU A N 1
ATOM 1527 C CA . LEU A 1 193 ? 8.275 -7.965 10.554 1.00 95.81 193 LEU A CA 1
ATOM 1528 C C . LEU A 1 193 ? 8.277 -8.334 12.039 1.00 95.81 193 LEU A C 1
ATOM 1530 O O . LEU A 1 193 ? 7.276 -8.844 12.541 1.00 95.81 193 LEU A O 1
ATOM 1534 N N . ALA A 1 194 ? 9.353 -8.015 12.764 1.00 94.19 194 ALA A N 1
ATOM 1535 C CA . ALA A 1 194 ? 9.438 -8.266 14.203 1.00 94.19 194 ALA A CA 1
ATOM 1536 C C . ALA A 1 194 ? 8.322 -7.560 14.999 1.00 94.19 194 ALA A C 1
ATOM 1538 O O . ALA A 1 194 ? 7.873 -8.072 16.022 1.00 94.19 194 ALA A O 1
ATOM 1539 N N . LYS A 1 195 ? 7.856 -6.397 14.523 1.00 91.00 195 LYS A N 1
ATOM 1540 C CA . LYS A 1 195 ? 6.777 -5.611 15.146 1.00 91.00 195 LYS A CA 1
ATOM 1541 C C . LYS A 1 195 ? 5.386 -5.908 14.576 1.00 91.00 195 LYS A C 1
ATOM 1543 O O . LYS A 1 195 ? 4.396 -5.446 15.138 1.00 91.00 195 LYS A O 1
ATOM 1548 N N . ASN A 1 196 ? 5.292 -6.656 13.477 1.00 90.62 196 ASN A N 1
ATOM 1549 C CA . ASN A 1 196 ? 4.047 -6.894 12.747 1.00 90.62 196 ASN A CA 1
ATOM 1550 C C . ASN A 1 196 ? 3.862 -8.395 12.450 1.00 90.62 196 ASN A C 1
ATOM 1552 O O . ASN A 1 196 ? 3.926 -8.799 11.291 1.00 90.62 196 ASN A O 1
ATOM 1556 N N . PRO A 1 197 ? 3.568 -9.237 13.459 1.00 85.38 197 PRO A N 1
ATOM 1557 C CA . PRO A 1 197 ? 3.579 -10.702 13.328 1.00 85.38 197 PRO A CA 1
ATOM 1558 C C . PRO A 1 197 ? 2.534 -11.282 12.358 1.00 85.38 197 PRO A C 1
ATOM 1560 O O . PRO A 1 197 ? 2.618 -12.449 11.994 1.00 85.38 197 PRO A O 1
ATOM 1563 N N . GLY A 1 198 ? 1.537 -10.494 11.940 1.00 87.88 198 GLY A N 1
ATOM 1564 C CA . GLY A 1 198 ? 0.583 -10.896 10.899 1.00 87.88 198 GLY A CA 1
ATOM 1565 C C . GLY A 1 198 ? 1.128 -10.780 9.470 1.00 87.88 198 GLY A C 1
ATOM 1566 O O . GLY A 1 198 ? 0.507 -11.294 8.541 1.00 87.88 198 GLY A O 1
ATOM 1567 N N . TRP A 1 199 ? 2.254 -10.092 9.280 1.00 93.62 199 TRP A N 1
ATOM 1568 C CA . TRP A 1 199 ? 2.924 -9.975 7.990 1.00 93.62 199 TRP A CA 1
ATOM 1569 C C . TRP A 1 199 ? 3.873 -11.143 7.775 1.00 93.62 199 TRP A C 1
ATOM 1571 O O . TRP A 1 199 ? 4.488 -11.642 8.715 1.00 93.62 199 TRP A O 1
ATOM 1581 N N . ILE A 1 200 ? 4.009 -11.558 6.519 1.00 93.38 200 ILE A N 1
ATOM 1582 C CA . ILE A 1 200 ? 4.897 -12.658 6.148 1.00 93.38 200 ILE A CA 1
ATOM 1583 C C . ILE A 1 200 ? 5.861 -12.223 5.054 1.00 93.38 200 ILE A C 1
ATOM 1585 O O . ILE A 1 200 ? 5.485 -11.500 4.130 1.00 93.38 200 ILE A O 1
ATOM 1589 N N . GLU A 1 201 ? 7.095 -12.708 5.135 1.00 93.81 201 GLU A N 1
ATOM 1590 C CA . GLU A 1 201 ? 8.008 -12.671 4.002 1.00 93.81 201 GLU A CA 1
ATOM 1591 C C . GLU A 1 201 ? 7.587 -13.724 2.967 1.00 93.81 201 GLU A C 1
ATOM 1593 O O . GLU A 1 201 ? 7.273 -14.871 3.295 1.00 93.81 201 GLU A O 1
ATOM 1598 N N . MET A 1 202 ? 7.603 -13.348 1.694 1.00 90.00 202 MET A N 1
ATOM 1599 C CA . MET A 1 202 ? 7.344 -14.225 0.556 1.00 90.00 202 MET A CA 1
ATOM 1600 C C . MET A 1 202 ? 8.658 -14.808 0.028 1.00 90.00 202 MET A C 1
ATOM 1602 O O . MET A 1 202 ? 8.995 -14.663 -1.143 1.00 90.00 202 MET A O 1
ATOM 1606 N N . GLY A 1 203 ? 9.406 -15.444 0.924 1.00 87.19 203 GLY A N 1
ATOM 1607 C CA . GLY A 1 203 ? 10.784 -15.873 0.718 1.00 87.19 203 GLY A CA 1
ATOM 1608 C C . GLY A 1 203 ? 11.346 -16.436 2.014 1.00 87.19 203 GLY A C 1
ATOM 1609 O O . GLY A 1 203 ? 10.589 -16.990 2.817 1.00 87.19 203 GLY A O 1
ATOM 1610 N N . ASP A 1 204 ? 12.651 -16.340 2.192 1.00 88.50 204 ASP A N 1
ATOM 1611 C CA . ASP A 1 204 ? 13.345 -16.693 3.427 1.00 88.50 204 ASP A CA 1
ATOM 1612 C C . ASP A 1 204 ? 14.574 -15.814 3.704 1.00 88.50 204 ASP A C 1
ATOM 1614 O O . ASP A 1 204 ? 15.331 -16.146 4.604 1.00 88.50 204 ASP A O 1
ATOM 1618 N N . GLY A 1 205 ? 14.747 -14.675 3.024 1.00 90.31 205 GLY A N 1
ATOM 1619 C CA . GLY A 1 205 ? 15.926 -13.813 3.150 1.00 90.31 205 GLY A CA 1
ATOM 1620 C C . GLY A 1 205 ? 16.144 -13.250 4.559 1.00 90.31 205 GLY A C 1
ATOM 1621 O O . GLY A 1 205 ? 17.286 -13.108 4.998 1.00 90.31 205 GLY A O 1
ATOM 1622 N N . ILE A 1 206 ? 15.073 -12.974 5.316 1.00 92.94 206 ILE A N 1
ATOM 1623 C CA . ILE A 1 206 ? 15.187 -12.604 6.739 1.00 92.94 206 ILE A CA 1
ATOM 1624 C C . ILE A 1 206 ? 15.411 -13.842 7.603 1.00 92.94 206 ILE A C 1
ATOM 1626 O O . ILE A 1 206 ? 16.217 -13.805 8.532 1.00 92.94 206 ILE A O 1
ATOM 1630 N N . ALA A 1 207 ? 14.703 -14.936 7.319 1.00 91.25 207 ALA A N 1
ATOM 1631 C CA . ALA A 1 207 ? 14.811 -16.172 8.092 1.00 91.25 207 ALA A CA 1
ATOM 1632 C C . ALA A 1 207 ? 16.191 -16.844 7.950 1.00 91.25 207 ALA A C 1
ATOM 1634 O O . ALA A 1 207 ? 16.645 -17.505 8.883 1.00 91.25 207 ALA A O 1
ATOM 1635 N N . SER A 1 208 ? 16.861 -16.658 6.811 1.00 89.62 208 SER A N 1
ATOM 1636 C CA . SER A 1 208 ? 18.195 -17.174 6.497 1.00 89.62 208 SER A CA 1
ATOM 1637 C C . SER A 1 208 ? 19.327 -16.240 6.929 1.00 89.62 208 SER A C 1
ATOM 1639 O O . SER A 1 208 ? 20.491 -16.570 6.710 1.00 89.62 208 SER A O 1
ATOM 1641 N N . TYR A 1 209 ? 19.015 -15.083 7.523 1.00 91.56 209 TYR A N 1
ATOM 1642 C CA . TYR A 1 209 ? 20.015 -14.113 7.957 1.00 91.56 209 TYR A CA 1
ATOM 1643 C C . TYR A 1 209 ? 20.974 -14.710 8.990 1.00 91.56 209 TYR A C 1
ATOM 1645 O O . TYR A 1 209 ? 20.576 -15.086 10.094 1.00 91.56 209 TYR A O 1
ATOM 1653 N N . ASP A 1 210 ? 22.260 -14.728 8.649 1.00 91.69 210 ASP A N 1
ATOM 1654 C CA . ASP A 1 210 ? 23.330 -15.144 9.545 1.00 91.69 210 ASP A CA 1
ATOM 1655 C C . ASP A 1 210 ? 23.931 -13.906 10.239 1.00 91.69 210 ASP A C 1
ATOM 1657 O O . ASP A 1 210 ? 24.628 -13.115 9.596 1.00 91.69 210 ASP A O 1
ATOM 1661 N N . PRO A 1 211 ? 23.723 -13.711 11.556 1.00 91.69 211 PRO A N 1
ATOM 1662 C CA . PRO A 1 211 ? 24.282 -12.566 12.270 1.00 91.69 211 PRO A CA 1
ATOM 1663 C C . PRO A 1 211 ? 25.817 -12.561 12.310 1.00 91.69 211 PRO A C 1
ATOM 1665 O O . PRO A 1 211 ? 26.402 -11.518 12.604 1.00 91.69 211 PRO A O 1
ATOM 1668 N N . SER A 1 212 ? 26.481 -13.684 12.007 1.00 95.44 212 SER A N 1
ATOM 1669 C CA . SER A 1 212 ? 27.940 -13.739 11.847 1.00 95.44 212 SER A CA 1
ATOM 1670 C C . SER A 1 212 ? 28.420 -13.223 10.482 1.00 95.44 212 SER A C 1
ATOM 1672 O O . SER A 1 212 ? 29.608 -12.938 10.319 1.00 95.44 212 SER A O 1
ATOM 1674 N N . LYS A 1 213 ? 27.501 -13.033 9.524 1.00 92.88 213 LYS A N 1
ATOM 1675 C CA . LYS A 1 213 ? 27.746 -12.484 8.182 1.00 92.88 213 LYS A CA 1
ATOM 1676 C C . LYS A 1 213 ? 26.799 -11.308 7.890 1.00 92.88 213 LYS A C 1
ATOM 1678 O O . LYS A 1 213 ? 25.995 -11.360 6.963 1.00 92.88 213 LYS A O 1
ATOM 1683 N N . PRO A 1 214 ? 26.896 -10.202 8.643 1.00 90.38 214 PRO A N 1
ATOM 1684 C CA . PRO A 1 214 ? 25.928 -9.102 8.565 1.00 90.38 214 PRO A CA 1
ATOM 1685 C C . PRO A 1 214 ? 25.886 -8.380 7.205 1.00 90.38 214 PRO A C 1
ATOM 1687 O O . PRO A 1 214 ? 24.921 -7.676 6.913 1.00 90.38 214 PRO A O 1
ATOM 1690 N N . PHE A 1 215 ? 26.914 -8.554 6.371 1.00 90.56 215 PHE A N 1
ATOM 1691 C CA . PHE A 1 215 ? 27.029 -7.959 5.035 1.00 90.56 215 PHE A CA 1
ATOM 1692 C C . PHE A 1 215 ? 26.913 -8.989 3.906 1.00 90.56 215 PHE A C 1
ATOM 1694 O O . PHE A 1 215 ? 27.327 -8.699 2.787 1.00 90.56 215 PHE A O 1
ATOM 1701 N N . ASP A 1 216 ? 26.408 -10.193 4.194 1.00 90.50 216 ASP A N 1
ATOM 1702 C CA . ASP A 1 216 ? 26.103 -11.164 3.143 1.00 90.50 216 ASP A CA 1
ATOM 1703 C C . ASP A 1 216 ? 25.059 -10.557 2.185 1.00 90.50 216 ASP A C 1
ATOM 1705 O O . ASP A 1 216 ? 23.986 -10.151 2.651 1.00 90.50 216 ASP A O 1
ATOM 1709 N N . PRO A 1 217 ? 25.363 -10.420 0.882 1.00 85.12 217 PRO A N 1
ATOM 1710 C CA . PRO A 1 217 ? 24.414 -9.863 -0.074 1.00 85.12 217 PRO A CA 1
ATOM 1711 C C . PRO A 1 217 ? 23.260 -10.829 -0.387 1.00 85.12 217 PRO A C 1
ATOM 1713 O O . PRO A 1 217 ? 22.207 -10.377 -0.842 1.00 85.12 217 PRO A O 1
ATOM 1716 N N . ASP A 1 218 ? 23.414 -12.133 -0.122 1.00 86.94 218 ASP A N 1
ATOM 1717 C CA . ASP A 1 218 ? 22.397 -13.155 -0.401 1.00 86.94 218 ASP A CA 1
ATOM 1718 C C . ASP A 1 218 ? 21.321 -13.185 0.698 1.00 86.94 218 ASP A C 1
ATOM 1720 O O . ASP A 1 218 ? 21.230 -14.101 1.516 1.00 86.94 218 ASP A O 1
ATOM 1724 N N . ARG A 1 219 ? 20.481 -12.146 0.713 1.00 88.00 219 ARG A N 1
ATOM 1725 C CA . ARG A 1 219 ? 19.407 -11.958 1.707 1.00 88.00 219 ARG A CA 1
ATOM 1726 C C . ARG A 1 219 ? 18.086 -11.463 1.112 1.00 88.00 219 ARG A C 1
ATOM 1728 O O . ARG A 1 219 ? 17.324 -10.739 1.751 1.00 88.00 219 ARG A O 1
ATOM 1735 N N . SER A 1 220 ? 17.828 -11.841 -0.136 1.00 90.81 220 SER A N 1
ATOM 1736 C CA . SER A 1 220 ? 16.607 -11.520 -0.873 1.00 90.81 220 SER A CA 1
ATOM 1737 C C . SER A 1 220 ? 15.564 -12.636 -0.786 1.00 90.81 220 SER A C 1
ATOM 1739 O O . SER A 1 220 ? 15.882 -13.816 -0.670 1.00 90.81 220 SER A O 1
ATOM 1741 N N . SER A 1 221 ? 14.288 -12.267 -0.898 1.00 87.62 221 SER A N 1
ATOM 1742 C CA . SER A 1 221 ? 13.169 -13.214 -0.953 1.00 87.62 221 SER A CA 1
ATOM 1743 C C . SER A 1 221 ? 13.127 -14.017 -2.260 1.00 87.62 221 SER A C 1
ATOM 1745 O O . SER A 1 221 ? 12.444 -15.039 -2.334 1.00 87.62 221 SER A O 1
ATOM 1747 N N . ALA A 1 222 ? 13.811 -13.549 -3.310 1.00 82.94 222 ALA A N 1
ATOM 1748 C CA . ALA A 1 222 ? 13.860 -14.199 -4.615 1.00 82.94 222 ALA A CA 1
ATOM 1749 C C . ALA A 1 222 ? 15.286 -14.236 -5.174 1.00 82.94 222 ALA A C 1
ATOM 1751 O O . ALA A 1 222 ? 15.969 -13.214 -5.260 1.00 82.94 222 ALA A O 1
ATOM 1752 N N . SER A 1 223 ? 15.712 -15.417 -5.626 1.00 80.38 223 SER A N 1
ATOM 1753 C CA . SER A 1 223 ? 17.064 -15.635 -6.148 1.00 80.38 223 SER A CA 1
ATOM 1754 C C . SER A 1 223 ? 17.418 -14.679 -7.293 1.00 80.38 223 SER A C 1
ATOM 1756 O O . SER A 1 223 ? 16.604 -14.450 -8.187 1.00 80.38 223 SER A O 1
ATOM 1758 N N . ARG A 1 224 ? 18.672 -14.197 -7.308 1.00 83.94 224 ARG A N 1
ATOM 1759 C CA . ARG A 1 224 ? 19.226 -13.274 -8.329 1.00 83.94 224 ARG A CA 1
ATOM 1760 C C . ARG A 1 224 ? 18.507 -11.924 -8.427 1.00 83.94 224 ARG A C 1
ATOM 1762 O O . ARG A 1 224 ? 18.604 -11.219 -9.432 1.00 83.94 224 ARG A O 1
ATOM 1769 N N . THR A 1 225 ? 17.795 -11.570 -7.370 1.00 89.81 225 THR A N 1
ATOM 1770 C CA . THR A 1 225 ? 17.268 -10.228 -7.156 1.00 89.81 225 THR A CA 1
ATOM 1771 C C . THR A 1 225 ? 17.803 -9.689 -5.843 1.00 89.81 225 THR A C 1
ATOM 1773 O O . THR A 1 225 ? 18.340 -10.432 -5.020 1.00 89.81 225 THR A O 1
ATOM 1776 N N . THR A 1 226 ? 17.576 -8.405 -5.640 1.00 94.25 226 THR A N 1
ATOM 1777 C CA . THR A 1 226 ? 17.770 -7.687 -4.383 1.00 94.25 226 THR A CA 1
ATOM 1778 C C . THR A 1 226 ? 16.429 -7.360 -3.726 1.00 94.25 226 THR A C 1
ATOM 1780 O O . THR A 1 226 ? 16.336 -6.442 -2.917 1.00 94.25 226 THR A O 1
ATOM 1783 N N . PHE A 1 227 ? 15.379 -8.115 -4.066 1.00 95.31 227 PHE A N 1
ATOM 1784 C CA . PHE A 1 227 ? 14.040 -7.884 -3.549 1.00 95.31 227 PHE A CA 1
ATOM 1785 C C . PHE A 1 227 ? 13.791 -8.594 -2.235 1.00 95.31 227 PHE A C 1
ATOM 1787 O O . PHE A 1 227 ? 14.074 -9.783 -2.090 1.00 95.31 227 PHE A O 1
ATOM 1794 N N . LEU A 1 228 ? 13.117 -7.896 -1.334 1.00 95.50 228 LEU A N 1
ATOM 1795 C CA . LEU A 1 228 ? 12.454 -8.489 -0.189 1.00 95.50 228 LEU A CA 1
ATOM 1796 C C . LEU A 1 228 ? 10.961 -8.214 -0.294 1.00 95.50 228 LEU A C 1
ATOM 1798 O O . LEU A 1 228 ? 10.530 -7.067 -0.388 1.00 95.50 228 LEU A O 1
ATOM 1802 N N . MET A 1 229 ? 10.170 -9.282 -0.338 1.00 95.62 229 MET A N 1
ATOM 1803 C CA . MET A 1 229 ? 8.742 -9.213 -0.635 1.00 95.62 229 MET A CA 1
ATOM 1804 C C . MET A 1 229 ? 7.946 -9.551 0.619 1.00 95.62 229 MET A C 1
ATOM 1806 O O . MET A 1 229 ? 8.051 -10.653 1.153 1.00 95.62 229 MET A O 1
ATOM 1810 N N . LEU A 1 230 ? 7.126 -8.614 1.075 1.00 96.88 230 LEU A N 1
ATOM 1811 C CA . LEU A 1 230 ? 6.306 -8.734 2.271 1.00 96.88 230 LEU A CA 1
ATOM 1812 C C . LEU A 1 230 ? 4.830 -8.741 1.893 1.00 96.88 230 LEU A C 1
ATOM 1814 O O . LEU A 1 230 ? 4.367 -7.862 1.167 1.00 96.88 230 LEU A O 1
ATOM 1818 N N . ARG A 1 231 ? 4.070 -9.701 2.420 1.00 95.12 231 ARG A N 1
ATOM 1819 C CA . ARG A 1 231 ? 2.619 -9.775 2.232 1.00 95.12 231 ARG A CA 1
ATOM 1820 C C . ARG A 1 231 ? 1.892 -9.339 3.494 1.00 95.12 231 ARG A C 1
ATOM 1822 O O . ARG A 1 231 ? 2.161 -9.857 4.580 1.00 95.12 231 ARG A O 1
ATOM 1829 N N . SER A 1 232 ? 0.925 -8.446 3.319 1.00 94.25 232 SER A N 1
ATOM 1830 C CA . SER A 1 232 ? -0.012 -8.054 4.371 1.00 94.25 232 SER A CA 1
ATOM 1831 C C . SER A 1 232 ? -0.951 -9.212 4.737 1.00 94.25 232 SER A C 1
ATOM 1833 O O . SER A 1 232 ? -1.313 -10.013 3.862 1.00 94.25 232 SER A O 1
ATOM 1835 N N . PRO A 1 233 ? -1.385 -9.325 6.005 1.00 92.50 233 PRO A N 1
ATOM 1836 C CA . PRO A 1 233 ? -2.411 -10.288 6.390 1.00 92.50 233 PRO A CA 1
ATOM 1837 C C . PRO A 1 233 ? -3.698 -10.108 5.569 1.00 92.50 233 PRO A C 1
ATOM 1839 O O . PRO A 1 233 ? -4.005 -9.029 5.067 1.00 92.50 233 PRO A O 1
ATOM 1842 N N . GLN A 1 234 ? -4.481 -11.183 5.440 1.00 91.06 234 GLN A N 1
ATOM 1843 C CA . GLN A 1 234 ? -5.774 -11.158 4.733 1.00 91.06 234 GLN A CA 1
ATOM 1844 C C . GLN A 1 234 ? -6.843 -10.321 5.450 1.00 91.06 234 GLN A C 1
ATOM 1846 O O . GLN A 1 234 ? -7.839 -9.960 4.834 1.00 91.06 234 GLN A O 1
ATOM 1851 N N . PHE A 1 235 ? -6.629 -10.011 6.730 1.00 92.50 235 PHE A N 1
ATOM 1852 C CA . PHE A 1 235 ? -7.534 -9.246 7.580 1.00 92.50 235 PHE A CA 1
ATOM 1853 C C . PHE A 1 235 ? -6.737 -8.314 8.495 1.00 92.50 235 PHE A C 1
ATOM 1855 O O . PHE A 1 235 ? -5.560 -8.556 8.778 1.00 92.50 235 PHE A O 1
ATOM 1862 N N . LEU A 1 236 ? -7.380 -7.259 8.993 1.00 90.81 236 LEU A N 1
ATOM 1863 C CA . LEU A 1 236 ? -6.777 -6.367 9.979 1.00 90.81 236 LEU A CA 1
ATOM 1864 C C . LEU A 1 236 ? -6.782 -7.047 11.350 1.00 90.81 236 LEU A C 1
ATOM 1866 O O . LEU A 1 236 ? -7.839 -7.250 11.937 1.00 90.81 236 LEU A O 1
ATOM 1870 N N . SER A 1 237 ? -5.606 -7.386 11.871 1.00 90.38 237 SER A N 1
ATOM 1871 C CA . SER A 1 237 ? -5.475 -7.995 13.198 1.00 90.38 237 SER A CA 1
ATOM 1872 C C . SER A 1 237 ? -5.413 -6.932 14.296 1.00 90.38 237 SER A C 1
ATOM 1874 O O . SER A 1 237 ? -4.612 -5.994 14.212 1.00 90.38 237 SER A O 1
ATOM 1876 N N . ILE A 1 238 ? -6.206 -7.121 15.350 1.00 93.06 238 ILE A N 1
ATOM 1877 C CA . ILE A 1 238 ? -6.201 -6.330 16.585 1.00 93.06 238 ILE A CA 1
ATOM 1878 C C . ILE A 1 238 ? -5.584 -7.172 17.697 1.00 93.06 238 ILE A C 1
ATOM 1880 O O . ILE A 1 238 ? -6.014 -8.296 17.960 1.00 93.06 238 ILE A O 1
ATOM 1884 N N . SER A 1 239 ? -4.564 -6.618 18.339 1.00 90.19 239 SER A N 1
ATOM 1885 C CA . SER A 1 239 ? -3.838 -7.218 19.459 1.00 90.19 239 SER A CA 1
ATOM 1886 C C . SER A 1 239 ? -4.081 -6.433 20.750 1.00 90.19 239 SER A C 1
ATOM 1888 O O . SER A 1 239 ? -4.865 -5.487 20.771 1.00 90.19 239 SER A O 1
ATOM 1890 N N . GLU A 1 240 ? -3.360 -6.781 21.814 1.00 92.00 240 GLU A N 1
ATOM 1891 C CA . GLU A 1 240 ? -3.399 -6.062 23.093 1.00 92.00 240 GLU A CA 1
ATOM 1892 C C . GLU A 1 240 ? -2.937 -4.598 22.984 1.00 92.00 240 GLU A C 1
ATOM 1894 O O . GLU A 1 240 ? -3.479 -3.724 23.659 1.00 92.00 240 GLU A O 1
ATOM 1899 N N . ALA A 1 241 ? -1.974 -4.302 22.106 1.00 90.44 241 ALA A N 1
ATOM 1900 C CA . ALA A 1 241 ? -1.509 -2.939 21.884 1.00 90.44 241 ALA A CA 1
ATOM 1901 C C . ALA A 1 241 ? -2.615 -2.091 21.222 1.00 90.44 241 ALA A C 1
ATOM 1903 O O . ALA A 1 241 ? -3.129 -2.502 20.174 1.00 90.44 241 ALA A O 1
ATOM 1904 N N . PRO A 1 242 ? -2.972 -0.918 21.787 1.00 93.00 242 PRO A N 1
ATOM 1905 C CA . PRO A 1 242 ? -3.929 -0.011 21.167 1.00 93.00 242 PRO A CA 1
ATOM 1906 C C . PRO A 1 242 ? -3.500 0.403 19.761 1.00 93.00 242 PRO A C 1
ATOM 1908 O O . PRO A 1 242 ? -2.329 0.706 19.518 1.00 93.00 242 PRO A O 1
ATOM 1911 N N . ARG A 1 243 ? -4.462 0.435 18.840 1.00 91.19 243 ARG A N 1
ATOM 1912 C CA . ARG A 1 243 ? -4.247 0.815 17.446 1.00 91.19 243 ARG A CA 1
ATOM 1913 C C . ARG A 1 243 ? -5.367 1.718 16.946 1.00 91.19 243 ARG A C 1
ATOM 1915 O O . ARG A 1 243 ? -6.541 1.417 17.145 1.00 91.19 243 ARG A O 1
ATOM 1922 N N . SER A 1 244 ? -4.970 2.753 16.212 1.00 91.50 244 SER A N 1
ATOM 1923 C CA . SER A 1 244 ? -5.831 3.651 15.445 1.00 91.50 244 SER A CA 1
ATOM 1924 C C . SER A 1 244 ? -5.404 3.652 13.970 1.00 91.50 244 SER A C 1
ATOM 1926 O O . SER A 1 244 ? -4.260 3.327 13.629 1.00 91.50 244 SER A O 1
ATOM 1928 N N . TRP A 1 245 ? -6.325 4.027 13.081 1.00 89.94 245 TRP A N 1
ATOM 1929 C CA . TRP A 1 245 ? -6.040 4.321 11.669 1.00 89.94 245 TRP A CA 1
ATOM 1930 C C . TRP A 1 245 ? -6.007 5.823 11.389 1.00 89.94 245 TRP A C 1
ATOM 1932 O O . TRP A 1 245 ? -5.979 6.241 10.234 1.00 89.94 245 TRP A O 1
ATOM 1942 N N . GLY A 1 246 ? -5.891 6.629 12.438 1.00 90.19 246 GLY A N 1
ATOM 1943 C CA . GLY A 1 246 ? -5.858 8.078 12.384 1.00 90.19 246 GLY A CA 1
ATOM 1944 C C . GLY A 1 246 ? -7.248 8.699 12.323 1.00 90.19 246 GLY A C 1
ATOM 1945 O O . GLY A 1 246 ? -8.282 8.027 12.322 1.00 90.19 246 GLY A O 1
ATOM 1946 N N . GLN A 1 247 ? -7.244 10.023 12.273 1.00 91.88 247 GLN A N 1
ATOM 1947 C CA . GLN A 1 247 ? -8.442 10.842 12.229 1.00 91.88 247 GLN A CA 1
ATOM 1948 C C . GLN A 1 247 ? -9.107 10.795 10.844 1.00 91.88 247 GLN A C 1
ATOM 1950 O O . GLN A 1 247 ? -8.455 11.009 9.824 1.00 91.88 247 GLN A O 1
ATOM 1955 N N . ALA A 1 248 ? -10.425 10.605 10.815 1.00 91.44 248 ALA A N 1
ATOM 1956 C CA . ALA A 1 248 ? -11.245 10.617 9.607 1.00 91.44 248 ALA A CA 1
ATOM 1957 C C . ALA A 1 248 ? -12.400 11.625 9.715 1.00 91.44 248 ALA A C 1
ATOM 1959 O O . ALA A 1 248 ? -12.806 12.023 10.807 1.00 91.44 248 ALA A O 1
ATOM 1960 N N . ALA A 1 249 ? -12.935 12.062 8.573 1.00 92.12 249 ALA A N 1
ATOM 1961 C CA . ALA A 1 249 ? -14.068 12.986 8.529 1.00 92.12 249 ALA A CA 1
ATOM 1962 C C . ALA A 1 249 ? -15.366 12.307 8.998 1.00 92.12 249 ALA A C 1
ATOM 1964 O O . ALA A 1 249 ? -15.657 11.178 8.609 1.00 92.12 249 ALA A O 1
ATOM 1965 N N . ALA A 1 250 ? -16.170 13.011 9.794 1.00 92.88 250 ALA A N 1
ATOM 1966 C CA . ALA A 1 250 ? -17.511 12.580 10.180 1.00 92.88 250 ALA A CA 1
ATOM 1967 C C . ALA A 1 250 ? -18.577 13.337 9.375 1.00 92.88 250 ALA A C 1
ATOM 1969 O O . ALA A 1 250 ? -18.387 14.488 8.991 1.00 92.88 250 ALA A O 1
ATOM 1970 N N . SER A 1 251 ? -19.722 12.696 9.141 1.00 90.19 251 SER A N 1
ATOM 1971 C CA . SER A 1 251 ? -20.797 13.232 8.296 1.00 90.19 251 SER A CA 1
ATOM 1972 C C . SER A 1 251 ? -21.746 14.209 9.000 1.00 90.19 251 SER A C 1
ATOM 1974 O O . SER A 1 251 ? -22.603 14.802 8.346 1.00 90.19 251 SER A O 1
ATOM 1976 N N . GLY A 1 252 ? -21.636 14.381 10.318 1.00 90.75 252 GLY A N 1
ATOM 1977 C CA . GLY A 1 252 ? -22.551 15.222 11.084 1.00 90.75 252 GLY A CA 1
ATOM 1978 C C . GLY A 1 252 ? -22.100 15.468 12.525 1.00 90.75 252 GLY A C 1
ATOM 1979 O O . GLY A 1 252 ? -21.040 14.982 12.916 1.00 90.75 252 GLY A O 1
ATOM 1980 N N . PRO A 1 253 ? -22.918 16.184 13.320 1.00 93.94 253 PRO A N 1
ATOM 1981 C CA . PRO A 1 253 ? -22.555 16.700 14.645 1.00 93.94 253 PRO A CA 1
ATOM 1982 C C . PRO A 1 253 ? -22.589 15.660 15.764 1.00 93.94 253 PRO A C 1
ATOM 1984 O O . PRO A 1 253 ? -22.354 15.984 16.926 1.00 93.94 253 PRO A O 1
ATOM 1987 N N . SER A 1 254 ? -22.940 14.415 15.450 1.00 94.81 254 SER A N 1
ATOM 1988 C CA . SER A 1 254 ? -23.128 13.380 16.453 1.00 94.81 254 SER A CA 1
ATOM 1989 C C . SER A 1 254 ? -22.608 12.038 15.976 1.00 94.81 254 SER A C 1
ATOM 1991 O O . SER A 1 254 ? -22.833 11.636 14.831 1.00 94.81 254 SER A O 1
ATOM 1993 N N . LEU A 1 255 ? -21.980 11.315 16.899 1.00 96.06 255 LEU A N 1
ATOM 1994 C CA . LEU A 1 255 ? -21.497 9.957 16.701 1.00 96.06 255 LEU A CA 1
ATOM 1995 C C . LEU A 1 255 ? -22.150 9.030 17.733 1.00 96.06 255 LEU A C 1
ATOM 1997 O O . LEU A 1 255 ? -21.962 9.197 18.936 1.00 96.06 255 LEU A O 1
ATOM 2001 N N . ALA A 1 256 ? -22.934 8.057 17.271 1.00 96.75 256 ALA A N 1
ATOM 2002 C CA . ALA A 1 256 ? -23.703 7.150 18.128 1.00 96.75 256 ALA A CA 1
ATOM 2003 C C . ALA A 1 256 ? -23.002 5.817 18.419 1.00 96.75 256 ALA A C 1
ATOM 2005 O O . ALA A 1 256 ? -23.513 5.028 19.213 1.00 96.75 256 ALA A O 1
ATOM 2006 N N . GLY A 1 257 ? -21.880 5.528 17.764 1.00 96.94 257 GLY A N 1
ATOM 2007 C CA . GLY A 1 257 ? -21.209 4.242 17.888 1.00 96.94 257 GLY A CA 1
ATOM 2008 C C . GLY A 1 257 ? -20.242 3.959 16.747 1.00 96.94 257 GLY A C 1
ATOM 2009 O O . GLY A 1 257 ? -19.852 4.867 16.010 1.00 96.94 257 GLY A O 1
ATOM 2010 N N . PHE A 1 258 ? -19.915 2.682 16.570 1.00 97.25 258 PHE A N 1
ATOM 2011 C CA . PHE A 1 258 ? -19.144 2.183 15.433 1.00 97.25 258 PHE A CA 1
ATOM 2012 C C . PHE A 1 258 ? -19.621 0.793 14.992 1.00 97.25 258 PHE A C 1
ATOM 2014 O O . PHE A 1 258 ? -20.263 0.062 15.751 1.00 97.25 258 PHE A O 1
ATOM 2021 N N . ALA A 1 259 ? -19.304 0.431 13.754 1.00 97.69 259 ALA A N 1
ATOM 2022 C CA . ALA A 1 259 ? -19.533 -0.887 13.190 1.00 97.69 259 ALA A CA 1
ATOM 2023 C C . ALA A 1 259 ? -18.209 -1.563 12.820 1.00 97.69 259 ALA A C 1
ATOM 2025 O O . ALA A 1 259 ? -17.269 -0.912 12.360 1.00 97.69 259 ALA A O 1
ATOM 2026 N N . LEU A 1 260 ? -18.164 -2.880 13.004 1.00 97.62 260 LEU A N 1
ATOM 2027 C CA . LEU A 1 260 ? -17.048 -3.742 12.635 1.00 97.62 260 LEU A CA 1
ATOM 2028 C C . LEU A 1 260 ? -17.531 -4.790 11.634 1.00 97.62 260 LEU A C 1
ATOM 2030 O O . LEU A 1 260 ? -18.532 -5.466 11.885 1.00 97.62 260 LEU A O 1
ATOM 2034 N N . GLY A 1 261 ? -16.796 -4.956 10.538 1.00 97.25 261 GLY A N 1
ATOM 2035 C CA . GLY A 1 261 ? -16.900 -6.141 9.693 1.00 97.25 261 GLY A CA 1
ATOM 2036 C C . GLY A 1 261 ? -15.995 -7.241 10.241 1.00 97.25 261 GLY A C 1
ATOM 2037 O O . GLY A 1 261 ? -14.819 -6.995 10.516 1.00 97.25 261 GLY A O 1
ATOM 2038 N N . LEU A 1 262 ? -16.542 -8.440 10.442 1.00 97.19 262 LEU A N 1
ATOM 2039 C CA . LEU A 1 262 ? -15.843 -9.564 11.059 1.00 97.19 262 LEU A CA 1
ATOM 2040 C C . LEU A 1 262 ? -15.772 -10.724 10.056 1.00 97.19 262 LEU A C 1
ATOM 2042 O O . LEU A 1 262 ? -16.816 -11.267 9.683 1.00 97.19 262 LEU A O 1
ATOM 2046 N N . PRO A 1 263 ? -14.571 -11.133 9.607 1.00 96.69 263 PRO A N 1
ATOM 2047 C CA . PRO A 1 263 ? -14.428 -12.321 8.781 1.00 96.69 263 PRO A CA 1
ATOM 2048 C C . PRO A 1 263 ? -14.773 -13.586 9.571 1.00 96.69 263 PRO A C 1
ATOM 2050 O O . PRO A 1 263 ? -14.845 -13.568 10.803 1.00 96.69 263 PRO A O 1
ATOM 2053 N N . ALA A 1 264 ? -14.933 -14.690 8.842 1.00 96.81 264 ALA A N 1
ATOM 2054 C CA . ALA A 1 264 ? -15.031 -16.032 9.400 1.00 96.81 264 ALA A CA 1
ATOM 2055 C C . ALA A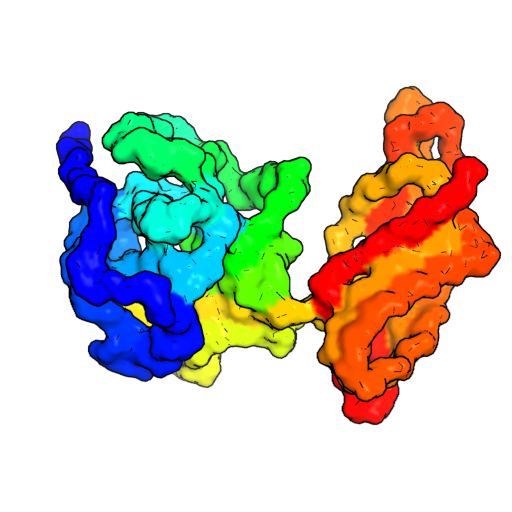 1 264 ? -13.832 -16.311 10.323 1.00 96.81 264 ALA A C 1
ATOM 2057 O O . ALA A 1 264 ? -12.689 -16.364 9.866 1.00 96.81 264 ALA A O 1
ATOM 2058 N N . GLN A 1 265 ? -14.083 -16.440 11.627 1.00 95.94 265 GLN A N 1
ATOM 2059 C CA . GLN A 1 265 ? -13.043 -16.638 12.637 1.00 95.94 265 GLN A CA 1
ATOM 2060 C C . GLN A 1 265 ? -13.615 -17.257 13.916 1.00 95.94 265 GLN A C 1
ATOM 2062 O O . GLN A 1 265 ? -14.790 -17.069 14.239 1.00 95.94 265 GLN A O 1
ATOM 2067 N N . VAL A 1 266 ? -12.764 -17.957 14.665 1.00 97.00 266 VAL A N 1
ATOM 2068 C CA . VAL A 1 266 ? -13.073 -18.456 16.009 1.00 97.00 266 VAL A CA 1
ATOM 2069 C C . VAL A 1 266 ? -12.194 -17.708 16.999 1.00 97.00 266 VAL A C 1
ATOM 2071 O O . VAL A 1 266 ? -10.976 -17.880 17.006 1.00 97.00 266 VAL A O 1
ATOM 2074 N N . THR A 1 267 ? -12.803 -16.846 17.805 1.00 97.12 267 THR A N 1
ATOM 2075 C CA . THR A 1 267 ? -12.110 -16.116 18.869 1.00 97.12 267 THR A CA 1
ATOM 2076 C C . THR A 1 267 ? -13.111 -15.583 19.884 1.00 97.12 267 THR A C 1
ATOM 2078 O O . THR A 1 267 ? -14.270 -15.325 19.555 1.00 97.12 267 THR A O 1
ATOM 2081 N N . SER A 1 268 ? -12.658 -15.398 21.116 1.00 97.88 268 SER A N 1
ATOM 2082 C CA . SER A 1 268 ? -13.425 -14.789 22.188 1.00 97.88 268 SER A CA 1
ATOM 2083 C C . SER A 1 268 ? -12.530 -13.880 23.021 1.00 97.88 268 SER A C 1
ATOM 2085 O O . SER A 1 268 ? -11.329 -14.112 23.176 1.00 97.88 268 SER A O 1
ATOM 2087 N N . GLY A 1 269 ? -13.106 -12.795 23.521 1.00 98.12 269 GLY A N 1
ATOM 2088 C CA . GLY A 1 269 ? -12.337 -11.759 24.193 1.00 98.12 269 GLY A CA 1
ATOM 2089 C C . GLY A 1 269 ? -13.131 -10.477 24.375 1.00 98.12 269 GLY A C 1
ATOM 2090 O O . GLY A 1 269 ? -14.332 -10.401 24.100 1.00 98.12 269 GLY A O 1
ATOM 2091 N N . THR A 1 270 ? -12.444 -9.460 24.867 1.00 98.56 270 THR A N 1
ATOM 2092 C CA . THR A 1 270 ? -13.007 -8.140 25.125 1.00 98.56 270 THR A CA 1
ATOM 2093 C C . THR A 1 270 ? -12.301 -7.118 24.247 1.00 98.56 270 THR A C 1
ATOM 2095 O O . THR A 1 270 ? -11.088 -6.932 24.340 1.00 98.56 270 THR A O 1
ATOM 2098 N N . LEU A 1 271 ? -13.070 -6.440 23.399 1.00 98.38 271 LEU A N 1
ATOM 2099 C CA . LEU A 1 271 ? -12.594 -5.313 22.612 1.00 98.38 271 LEU A CA 1
ATOM 2100 C C . LEU A 1 271 ? -12.739 -4.044 23.448 1.00 98.38 271 LEU A C 1
ATOM 2102 O O . LEU A 1 271 ? -13.856 -3.619 23.741 1.00 98.38 271 LEU A O 1
ATOM 2106 N N . HIS A 1 272 ? -11.618 -3.440 23.813 1.00 98.50 272 HIS A N 1
ATOM 2107 C CA . HIS A 1 272 ? -11.556 -2.118 24.425 1.00 98.50 272 HIS A CA 1
ATOM 2108 C C . HIS A 1 272 ? -11.494 -1.062 23.331 1.00 98.50 272 HIS A C 1
ATOM 2110 O O . HIS A 1 272 ? -10.815 -1.256 22.322 1.00 98.50 272 HIS A O 1
ATOM 2116 N N . TYR A 1 273 ? -12.185 0.056 23.530 1.00 98.06 273 TYR A N 1
ATOM 2117 C CA . TYR A 1 273 ? -12.172 1.159 22.579 1.00 98.06 273 TYR A CA 1
ATOM 2118 C C . TYR A 1 273 ? -12.041 2.520 23.264 1.00 98.06 273 TYR A C 1
ATOM 2120 O O . TYR A 1 273 ? -12.557 2.750 24.364 1.00 98.06 273 TYR A O 1
ATOM 2128 N N . LEU A 1 274 ? -11.403 3.445 22.553 1.00 97.75 274 LEU A N 1
ATOM 2129 C CA . LEU A 1 274 ? -11.456 4.879 22.800 1.00 97.75 274 LEU A CA 1
ATOM 2130 C C . LEU A 1 274 ? -11.853 5.554 21.490 1.00 97.75 274 LEU A C 1
ATOM 2132 O O . LEU A 1 274 ? -11.184 5.412 20.476 1.00 97.75 274 LEU A O 1
ATOM 2136 N N . VAL A 1 275 ? -12.951 6.295 21.520 1.00 97.69 275 VAL A N 1
ATOM 2137 C CA . VAL A 1 275 ? -13.400 7.099 20.392 1.00 97.69 275 VAL A CA 1
ATOM 2138 C C . VAL A 1 275 ? -13.227 8.559 20.745 1.00 97.69 275 VAL A C 1
ATOM 2140 O O . VAL A 1 275 ? -13.813 9.039 21.719 1.00 97.69 275 VAL A O 1
ATOM 2143 N N . THR A 1 276 ? -12.433 9.261 19.946 1.00 97.69 276 THR A N 1
ATOM 2144 C CA . THR A 1 276 ? -12.293 10.710 20.042 1.00 97.69 276 THR A CA 1
ATOM 2145 C C . THR A 1 276 ? -13.072 11.347 18.906 1.00 97.69 276 THR A C 1
ATOM 2147 O O . THR A 1 276 ? -12.811 11.078 17.738 1.00 97.69 276 THR A O 1
ATOM 2150 N N . PHE A 1 277 ? -14.050 12.179 19.241 1.00 97.56 277 PHE A N 1
ATOM 2151 C CA . PHE A 1 277 ? -14.865 12.914 18.285 1.00 97.56 277 PHE A CA 1
ATOM 2152 C C . PHE A 1 277 ? -14.597 14.407 18.465 1.00 97.56 277 PHE A C 1
ATOM 2154 O O . PHE A 1 277 ? -14.505 14.886 19.594 1.00 97.56 277 PHE A O 1
ATOM 2161 N N . ARG A 1 278 ? -14.413 15.135 17.367 1.00 96.94 278 ARG A N 1
ATOM 2162 C CA . ARG A 1 278 ? -14.010 16.542 17.372 1.00 96.94 278 ARG A CA 1
ATOM 2163 C C . ARG A 1 278 ? -14.913 17.355 16.465 1.00 96.94 278 ARG A C 1
ATOM 2165 O O . ARG A 1 278 ? -15.246 16.910 15.365 1.00 96.94 278 ARG A O 1
ATOM 2172 N N . SER A 1 279 ? -15.243 18.549 16.927 1.00 96.44 279 SER A N 1
ATOM 2173 C CA . SER A 1 279 ? -15.920 19.587 16.162 1.00 96.44 279 SER A CA 1
ATOM 2174 C C . SER A 1 279 ? -15.004 20.800 16.064 1.00 96.44 279 SER A C 1
ATOM 2176 O O . SER A 1 279 ? -14.370 21.173 17.054 1.00 96.44 279 SER A O 1
ATOM 2178 N N . PHE A 1 280 ? -14.902 21.376 14.872 1.00 95.38 280 PHE A N 1
ATOM 2179 C CA . PHE A 1 280 ? -14.049 22.521 14.574 1.00 95.38 280 PHE A CA 1
ATOM 2180 C C . PHE A 1 280 ? -14.898 23.659 14.013 1.00 95.38 280 PHE A C 1
ATOM 2182 O O . PHE A 1 280 ? -15.755 23.422 13.157 1.00 95.38 280 PHE A O 1
ATOM 2189 N N . SER A 1 281 ? -14.609 24.872 14.479 1.00 94.12 281 SER A N 1
ATOM 2190 C CA . SER A 1 281 ? -15.055 26.125 13.878 1.00 94.12 281 SER A CA 1
ATOM 2191 C C . SER A 1 281 ? -13.831 26.970 13.537 1.00 94.12 281 SER A C 1
ATOM 2193 O O . SER A 1 281 ? -13.186 27.556 14.406 1.00 94.12 281 SER A O 1
ATOM 2195 N N . VAL A 1 282 ? -13.463 27.007 12.261 1.00 87.06 282 VAL A N 1
ATOM 2196 C CA . VAL A 1 282 ? -12.324 27.778 11.748 1.00 87.06 282 VAL A CA 1
ATOM 2197 C C . VAL A 1 282 ? -12.588 29.273 11.893 1.00 87.06 282 VAL A C 1
ATOM 2199 O O . VAL A 1 282 ? -11.673 30.024 12.217 1.00 87.06 282 VAL A O 1
ATOM 2202 N N . GLY A 1 283 ? -13.836 29.708 11.690 1.00 86.56 283 GLY A N 1
ATOM 2203 C CA . GLY A 1 283 ? -14.219 31.115 11.805 1.00 86.56 283 GLY A CA 1
ATOM 2204 C C . GLY A 1 283 ? -14.020 31.656 13.219 1.00 86.56 283 GLY A C 1
ATOM 2205 O O . GLY A 1 283 ? -13.393 32.703 13.396 1.00 86.56 283 GLY A O 1
ATOM 2206 N N . SER A 1 284 ? -14.494 30.923 14.231 1.00 88.50 284 SER A N 1
ATOM 2207 C CA . SER A 1 284 ? -14.341 31.328 15.633 1.00 88.50 284 SER A CA 1
ATOM 2208 C C . SER A 1 284 ? -13.042 30.842 16.283 1.00 88.50 284 SER A C 1
ATOM 2210 O O . SER A 1 284 ? -12.730 31.270 17.388 1.00 88.50 284 SER A O 1
ATOM 2212 N N . HIS A 1 285 ? -12.246 30.025 15.584 1.00 89.12 285 HIS A N 1
ATOM 2213 C CA . HIS A 1 285 ? -11.046 29.357 16.105 1.00 89.12 285 HIS A CA 1
ATOM 2214 C C . HIS A 1 285 ? -11.335 28.415 17.289 1.00 89.12 285 HIS A C 1
ATOM 2216 O O . HIS A 1 285 ? -10.453 28.151 18.108 1.00 89.12 285 HIS A O 1
ATOM 2222 N N . ASP A 1 286 ? -12.554 27.874 17.357 1.00 93.19 286 ASP A N 1
ATOM 2223 C CA . ASP A 1 286 ? -12.982 26.980 18.430 1.00 93.19 286 ASP A CA 1
ATOM 2224 C C . ASP A 1 286 ? -12.839 25.506 18.049 1.00 93.19 286 ASP A C 1
ATOM 2226 O O . ASP A 1 286 ? -13.076 25.086 16.911 1.00 93.19 286 ASP A O 1
ATOM 2230 N N . ILE A 1 287 ? -12.493 24.694 19.048 1.00 94.19 287 ILE A N 1
ATOM 2231 C CA . ILE A 1 287 ? -12.418 23.239 18.933 1.00 94.19 287 ILE A CA 1
ATOM 2232 C C . ILE A 1 287 ? -13.070 22.627 20.168 1.00 94.19 287 ILE A C 1
ATOM 2234 O O . ILE A 1 287 ? -12.693 22.945 21.296 1.00 94.19 287 ILE A O 1
ATOM 2238 N N . ALA A 1 288 ? -14.000 21.701 19.955 1.00 96.06 288 ALA A N 1
ATOM 2239 C CA . ALA A 1 288 ? -14.549 20.862 21.012 1.00 96.06 288 ALA A CA 1
ATOM 2240 C C . ALA A 1 288 ? -14.165 19.401 20.768 1.00 96.06 288 ALA A C 1
ATOM 2242 O O . ALA A 1 288 ? -14.265 18.897 19.648 1.00 96.06 288 ALA A O 1
ATOM 2243 N N . GLU A 1 289 ? -13.743 18.708 21.825 1.00 96.31 289 GLU A N 1
ATOM 2244 C CA . GLU A 1 289 ? -13.341 17.300 21.794 1.00 96.31 289 GLU A CA 1
ATOM 2245 C C . GLU A 1 289 ? -14.170 16.497 22.805 1.00 96.31 289 GLU A C 1
ATOM 2247 O O . GLU A 1 289 ? -14.202 16.806 23.995 1.00 96.31 289 GLU A O 1
ATOM 2252 N N . GLY A 1 290 ? -14.827 15.442 22.328 1.00 95.69 290 GLY A N 1
ATOM 2253 C CA . GLY A 1 290 ? -15.543 14.466 23.141 1.00 95.69 290 GLY A CA 1
ATOM 2254 C C . GLY A 1 290 ? -14.839 13.114 23.092 1.00 95.69 290 GLY A C 1
ATOM 2255 O O . GLY A 1 290 ? -14.512 12.624 22.011 1.00 95.69 290 GLY A O 1
ATOM 2256 N N . LYS A 1 291 ? -14.628 12.486 24.254 1.00 97.06 291 LYS A N 1
ATOM 2257 C CA . LYS A 1 291 ? -14.033 11.144 24.360 1.00 97.06 291 LYS A CA 1
ATOM 2258 C C . LYS A 1 291 ? -15.030 10.150 24.925 1.00 97.06 291 LYS A C 1
ATOM 2260 O O . LYS A 1 291 ? -15.481 10.303 26.058 1.00 97.06 291 LYS A O 1
ATOM 2265 N N . THR A 1 292 ? -15.289 9.088 24.176 1.00 97.38 292 THR A N 1
ATOM 2266 C CA . THR A 1 292 ? -16.125 7.968 24.607 1.00 97.38 292 THR A CA 1
ATOM 2267 C C . THR A 1 292 ? -15.256 6.726 24.714 1.00 97.38 292 THR A C 1
ATOM 2269 O O . THR A 1 292 ? -14.633 6.315 23.741 1.00 97.38 292 THR A O 1
ATOM 2272 N N . ARG A 1 293 ? -15.198 6.122 25.900 1.00 97.25 293 ARG A N 1
ATOM 2273 C CA . ARG A 1 293 ? -14.399 4.920 26.168 1.00 97.25 293 ARG A CA 1
ATOM 2274 C C . ARG A 1 293 ? -15.296 3.799 26.662 1.00 97.25 293 ARG A C 1
ATOM 2276 O O . ARG A 1 293 ? -16.294 4.072 27.325 1.00 97.25 293 ARG A O 1
ATOM 2283 N N . GLY A 1 294 ? -14.933 2.562 26.374 1.00 97.62 294 GLY A N 1
ATOM 2284 C CA . GLY A 1 294 ? -15.682 1.413 26.858 1.00 97.62 294 GLY A CA 1
ATOM 2285 C C . GLY A 1 294 ? -15.093 0.104 26.373 1.00 97.62 294 GLY A C 1
ATOM 2286 O O . GLY A 1 294 ? -13.983 0.056 25.843 1.00 97.62 294 GLY A O 1
ATOM 2287 N N . SER A 1 295 ? -15.856 -0.962 26.569 1.00 97.69 295 SER A N 1
ATOM 2288 C CA . SER A 1 295 ? -15.496 -2.276 26.065 1.00 97.69 295 SER A CA 1
ATOM 2289 C C . SER A 1 295 ? -16.729 -3.051 25.624 1.00 97.69 295 SER A C 1
ATOM 2291 O O . SER A 1 295 ? -17.840 -2.786 26.087 1.00 97.69 295 SER A O 1
ATOM 2293 N N . VAL A 1 296 ? -16.531 -3.996 24.710 1.00 97.50 296 VAL A N 1
ATOM 2294 C CA . VAL A 1 296 ? -17.566 -4.916 24.244 1.00 97.50 296 VAL A CA 1
ATOM 2295 C C . VAL A 1 296 ? -17.019 -6.335 24.247 1.00 97.50 296 VAL A C 1
ATOM 2297 O O . VAL A 1 296 ? -15.913 -6.604 23.773 1.00 97.50 296 VAL A O 1
ATOM 2300 N N . ARG A 1 297 ? -17.799 -7.252 24.815 1.00 97.88 297 ARG A N 1
ATOM 2301 C CA . ARG A 1 297 ? -17.488 -8.676 24.798 1.00 97.88 297 ARG A CA 1
ATOM 2302 C C . ARG A 1 297 ? -17.842 -9.255 23.431 1.00 97.88 297 ARG A C 1
ATOM 2304 O O . ARG A 1 297 ? -18.951 -9.040 22.950 1.00 97.88 297 ARG A O 1
ATOM 2311 N N . ILE A 1 298 ? -16.921 -10.005 22.835 1.00 97.88 298 ILE A N 1
ATOM 2312 C CA . ILE A 1 298 ? -17.101 -10.643 21.529 1.00 97.88 298 ILE A CA 1
ATOM 2313 C C . ILE A 1 298 ? -16.813 -12.146 21.679 1.00 97.88 298 ILE A C 1
ATOM 2315 O O . ILE A 1 298 ? -15.811 -12.527 22.282 1.00 97.88 298 ILE A O 1
ATOM 2319 N N . ASP A 1 299 ? -17.705 -12.986 21.150 1.00 97.25 299 ASP A N 1
ATOM 2320 C CA . ASP A 1 299 ? -17.584 -14.452 21.074 1.00 97.25 299 ASP A CA 1
ATOM 2321 C C . ASP A 1 299 ? -17.993 -14.893 19.657 1.00 97.25 299 ASP A C 1
ATOM 2323 O O . ASP A 1 299 ? -19.165 -14.790 19.282 1.00 97.25 299 ASP A O 1
ATOM 2327 N N . LEU A 1 300 ? -17.014 -15.306 18.847 1.00 97.31 300 LEU A N 1
ATOM 2328 C CA . LEU A 1 300 ? -17.168 -15.666 17.435 1.00 97.31 300 LEU A CA 1
ATOM 2329 C C . LEU A 1 300 ? -16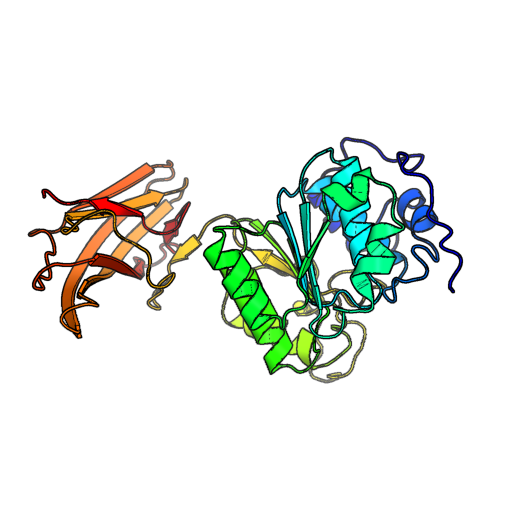.914 -17.158 17.231 1.00 97.31 300 LEU A C 1
ATOM 2331 O O . LEU A 1 300 ? -15.925 -17.710 17.712 1.00 97.31 300 LEU A O 1
ATOM 2335 N N . ARG A 1 301 ? -17.800 -17.805 16.465 1.00 95.38 301 ARG A N 1
ATOM 2336 C CA . ARG A 1 301 ? -17.856 -19.272 16.310 1.00 95.38 301 ARG A CA 1
ATOM 2337 C C . ARG A 1 301 ? -17.579 -19.773 14.891 1.00 95.38 301 ARG A C 1
ATOM 2339 O O . ARG A 1 301 ? -17.981 -20.879 14.552 1.00 95.38 301 ARG A O 1
ATOM 2346 N N . GLY A 1 302 ? -16.891 -18.978 14.074 1.00 93.06 302 GLY A N 1
ATOM 2347 C CA . GLY A 1 302 ? -16.408 -19.383 12.750 1.00 93.06 302 GLY A CA 1
ATOM 2348 C C . GLY A 1 302 ? -17.127 -18.741 11.566 1.00 93.06 302 GLY A C 1
ATOM 2349 O O . GLY A 1 302 ? -16.543 -18.684 10.493 1.00 93.06 302 GLY A O 1
ATOM 2350 N N . GLU A 1 303 ? -18.332 -18.201 11.743 1.00 95.50 303 GLU A N 1
ATOM 2351 C CA . GLU A 1 303 ? -19.082 -17.559 10.656 1.00 95.50 303 GLU A CA 1
ATOM 2352 C C . GLU A 1 303 ? -18.735 -16.066 10.515 1.00 95.50 303 GLU A C 1
ATOM 2354 O O . GLU A 1 303 ? -18.510 -15.389 11.528 1.00 95.50 303 GLU A O 1
ATOM 2359 N N . PRO A 1 304 ? -18.702 -15.518 9.283 1.00 96.94 304 PRO A N 1
ATOM 2360 C CA . PRO A 1 304 ? -18.550 -14.085 9.081 1.00 96.94 304 PRO A CA 1
ATOM 2361 C C . PRO A 1 304 ? -19.778 -13.343 9.621 1.00 96.94 304 PRO A C 1
ATOM 2363 O O . PRO A 1 304 ? -20.912 -13.815 9.529 1.00 96.94 304 PRO A O 1
ATOM 2366 N N . SER A 1 305 ? -19.564 -12.162 10.192 1.00 96.62 305 SER A N 1
ATOM 2367 C CA . SER A 1 305 ? -20.632 -11.367 10.802 1.00 96.62 305 SER A CA 1
ATOM 2368 C C . SER A 1 305 ? -20.296 -9.877 10.810 1.00 96.62 305 SER A C 1
ATOM 2370 O O . SER A 1 305 ? -19.242 -9.443 10.346 1.00 96.62 305 SER A O 1
ATOM 2372 N N . SER A 1 306 ? -21.212 -9.072 11.335 1.00 96.88 306 SER A N 1
ATOM 2373 C CA . SER A 1 306 ? -20.985 -7.657 11.601 1.00 96.88 306 SER A CA 1
ATOM 2374 C C . SER A 1 306 ? -21.378 -7.340 13.034 1.00 96.88 306 SER A C 1
ATOM 2376 O O . SER A 1 306 ? -22.434 -7.787 13.488 1.00 96.88 306 SER A O 1
ATOM 2378 N N . LEU A 1 307 ? -20.583 -6.523 13.718 1.00 97.00 307 LEU A N 1
ATOM 2379 C CA . LEU A 1 307 ? -20.914 -6.000 15.041 1.00 97.00 307 LEU A CA 1
ATOM 2380 C C . LEU A 1 307 ? -21.259 -4.518 14.925 1.00 97.00 307 LEU A C 1
ATOM 2382 O O . LEU A 1 307 ? -20.481 -3.744 14.378 1.00 97.00 307 LEU A O 1
ATOM 2386 N N . VAL A 1 308 ? -22.396 -4.118 15.484 1.00 97.81 308 VAL A N 1
ATOM 2387 C CA . VAL A 1 308 ? -22.795 -2.713 15.624 1.00 97.81 308 VAL A CA 1
ATOM 2388 C C . VAL A 1 308 ? -22.787 -2.391 17.110 1.00 97.81 308 VAL A C 1
ATOM 2390 O O . VAL A 1 308 ? -23.648 -2.865 17.849 1.00 97.81 308 VAL A O 1
ATOM 2393 N N . HIS A 1 309 ? -21.820 -1.588 17.549 1.00 97.56 309 HIS A N 1
ATOM 2394 C CA . HIS A 1 309 ? -21.721 -1.151 18.938 1.00 97.56 309 HIS A CA 1
ATOM 2395 C C . HIS A 1 309 ? -22.232 0.279 19.069 1.00 97.56 309 HIS A C 1
ATOM 2397 O O . HIS A 1 309 ? -21.700 1.191 18.435 1.00 97.56 309 HIS A O 1
ATOM 2403 N N . ARG A 1 310 ? -23.268 0.481 19.887 1.00 97.31 310 ARG A N 1
ATOM 2404 C CA . ARG A 1 310 ? -23.822 1.806 20.186 1.00 97.31 310 ARG A CA 1
ATOM 2405 C C . ARG A 1 310 ? -23.347 2.270 21.553 1.00 97.31 310 ARG A C 1
ATOM 2407 O O . ARG A 1 310 ? -23.330 1.497 22.505 1.00 97.31 310 ARG A O 1
ATOM 2414 N N . PHE A 1 311 ? -22.988 3.542 21.641 1.00 95.81 311 PHE A N 1
ATOM 2415 C CA . PHE A 1 311 ? -22.673 4.175 22.914 1.00 95.81 311 PHE A CA 1
ATOM 2416 C C . PHE A 1 311 ? -23.946 4.340 23.750 1.00 95.81 311 PHE A C 1
ATOM 2418 O O . PHE A 1 311 ? -25.033 4.497 23.195 1.00 95.81 311 PHE A O 1
ATOM 2425 N N . GLU A 1 312 ? -23.807 4.363 25.078 1.00 92.69 312 GLU A N 1
ATOM 2426 C CA . GLU A 1 312 ? -24.923 4.671 25.986 1.00 92.69 312 GLU A CA 1
ATOM 2427 C C . GLU A 1 312 ? -25.525 6.050 25.688 1.00 92.69 312 GLU A C 1
ATOM 2429 O O . GLU A 1 312 ? -26.741 6.230 25.712 1.00 92.69 312 GLU A O 1
ATOM 2434 N N . GLN A 1 313 ? -24.662 7.013 25.357 1.00 91.69 313 GLN A N 1
ATOM 2435 C CA . GLN A 1 313 ? -25.036 8.342 24.894 1.00 91.69 313 GLN A CA 1
ATOM 2436 C C . GLN A 1 313 ? -24.204 8.710 23.658 1.00 91.69 313 GLN A C 1
ATOM 2438 O O . GLN A 1 313 ? -22.985 8.503 23.668 1.00 91.69 313 GLN A O 1
ATOM 2443 N N . PRO A 1 314 ? -24.820 9.254 22.591 1.00 93.00 314 PRO A N 1
ATOM 2444 C CA . PRO A 1 314 ? -24.074 9.752 21.443 1.00 93.00 314 PRO A CA 1
ATOM 2445 C C . PRO A 1 314 ? -23.085 10.856 21.838 1.00 93.00 314 PRO A C 1
ATOM 2447 O O . PRO A 1 314 ? -23.426 11.758 22.600 1.00 93.00 314 PRO A O 1
ATOM 2450 N N . SER A 1 315 ? -21.880 10.822 21.270 1.00 94.25 315 SER A N 1
ATOM 2451 C CA . SER A 1 315 ? -20.892 11.892 21.434 1.00 94.25 315 SER A CA 1
ATOM 2452 C C . SER A 1 315 ? -21.275 13.091 20.566 1.00 94.25 315 SER A C 1
ATOM 2454 O O . SER A 1 315 ? -21.600 12.916 19.386 1.00 94.25 315 SER A O 1
ATOM 2456 N N . ARG A 1 316 ? -21.278 14.290 21.162 1.00 94.00 316 ARG A N 1
ATOM 2457 C CA . ARG A 1 316 ? -21.696 15.569 20.556 1.00 94.00 316 ARG A CA 1
ATOM 2458 C C . ARG A 1 316 ? -20.854 16.739 21.103 1.00 94.00 316 ARG A C 1
ATOM 2460 O O . ARG A 1 316 ? -21.340 17.506 21.924 1.00 94.00 316 ARG A O 1
ATOM 2467 N N . PRO A 1 317 ? -19.565 16.847 20.749 1.00 91.94 317 PRO A N 1
ATOM 2468 C CA . PRO A 1 317 ? -18.768 18.020 21.074 1.00 91.94 317 PRO A CA 1
A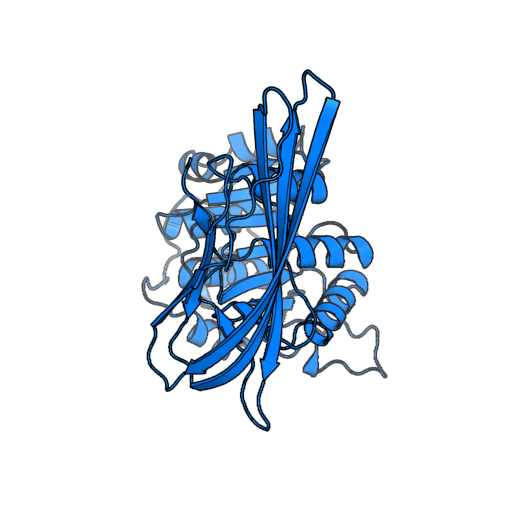TOM 2469 C C . PRO A 1 317 ? -19.289 19.224 20.279 1.00 91.94 317 PRO A C 1
ATOM 2471 O O . PRO A 1 317 ? -19.338 19.189 19.050 1.00 91.94 317 PRO A O 1
ATOM 2474 N N . GLU A 1 318 ? -19.677 20.285 20.977 1.00 89.94 318 GLU A N 1
ATOM 2475 C CA . GLU A 1 318 ? -20.308 21.461 20.376 1.00 89.94 318 GLU A CA 1
ATOM 2476 C C . GLU A 1 318 ? -19.350 22.656 20.354 1.00 89.94 318 GLU A C 1
ATOM 2478 O O . GLU A 1 318 ? -18.710 22.980 21.352 1.00 89.94 318 GLU A O 1
ATOM 2483 N N . VAL A 1 319 ? -19.287 23.320 19.202 1.00 90.62 319 VAL A N 1
ATOM 2484 C CA . VAL A 1 319 ? -18.697 24.653 19.018 1.00 90.62 319 VAL A CA 1
ATOM 2485 C C . VAL A 1 319 ? -19.740 25.539 18.341 1.00 90.62 319 VAL A C 1
ATOM 2487 O O . VAL A 1 319 ? -20.701 25.028 17.759 1.00 90.62 319 VAL A O 1
ATOM 2490 N N . ALA A 1 320 ? -19.562 26.858 18.395 1.00 85.38 320 ALA A N 1
ATOM 2491 C CA . ALA A 1 320 ? -20.399 27.779 17.635 1.00 85.38 320 ALA A CA 1
ATOM 2492 C C . ALA A 1 320 ? -20.088 27.664 16.131 1.00 85.38 320 ALA A C 1
ATOM 2494 O O . ALA A 1 320 ? -18.926 27.703 15.736 1.00 85.38 320 ALA A O 1
ATOM 2495 N N . GLU A 1 321 ? -21.126 27.530 15.300 1.00 86.69 321 GLU A N 1
ATOM 2496 C CA . GLU A 1 321 ? -21.021 27.498 13.827 1.00 86.69 321 GLU A CA 1
ATOM 2497 C C . GLU A 1 321 ? -19.969 26.503 13.277 1.00 86.69 321 GLU A C 1
ATOM 2499 O O . GLU A 1 321 ? -19.040 26.894 12.575 1.00 86.69 321 GLU A O 1
ATOM 2504 N N . PRO A 1 322 ? -20.093 25.202 13.587 1.00 88.88 322 PRO A N 1
ATOM 2505 C CA . PRO A 1 322 ? -19.116 24.192 13.185 1.00 88.88 322 PRO A CA 1
ATOM 2506 C C . PRO A 1 322 ? -19.054 23.996 11.663 1.00 88.88 322 PRO A C 1
ATOM 2508 O O . PRO A 1 322 ? -20.078 23.745 11.022 1.00 88.88 322 PRO A O 1
ATOM 2511 N N . ASP A 1 323 ? -17.845 24.004 11.097 1.00 92.12 323 ASP A N 1
ATOM 2512 C CA . ASP A 1 323 ? -17.597 23.725 9.673 1.00 92.12 323 ASP A CA 1
ATOM 2513 C C . ASP A 1 323 ? -17.060 22.312 9.409 1.00 92.12 323 ASP A C 1
ATOM 2515 O O . ASP A 1 323 ? -17.204 21.792 8.298 1.00 92.12 323 ASP A O 1
ATOM 2519 N N . ARG A 1 324 ? -16.476 21.652 10.418 1.00 93.81 324 ARG A N 1
ATOM 2520 C CA . ARG A 1 324 ? -15.881 20.323 10.243 1.00 93.81 324 ARG A CA 1
ATOM 2521 C C . ARG A 1 324 ? -16.039 19.442 11.472 1.00 93.81 324 ARG A C 1
ATOM 2523 O O . ARG A 1 324 ? -15.771 19.858 12.594 1.00 93.81 324 ARG A O 1
ATOM 2530 N N . TYR A 1 325 ? -16.341 18.171 11.223 1.00 95.38 325 TYR A N 1
ATOM 2531 C CA . TYR A 1 325 ? -16.358 17.123 12.237 1.00 95.38 325 TYR A CA 1
ATOM 2532 C C . TYR A 1 325 ? -15.390 16.012 11.872 1.00 95.38 325 TYR A C 1
ATOM 2534 O O . TYR A 1 325 ? -15.294 15.611 10.708 1.00 95.38 325 TYR A O 1
ATOM 2542 N N . THR A 1 326 ? -14.694 15.476 12.867 1.00 96.19 326 THR A N 1
ATOM 2543 C CA . THR A 1 326 ? -13.789 14.343 12.663 1.00 96.19 326 THR A CA 1
ATOM 2544 C C . THR A 1 326 ? -13.871 13.366 13.810 1.00 96.19 326 THR A C 1
ATOM 2546 O O . THR A 1 326 ? -14.102 13.773 14.945 1.00 96.19 326 THR A O 1
ATOM 2549 N N . PHE A 1 327 ? -13.594 12.102 13.540 1.00 96.56 327 PHE A N 1
ATOM 2550 C CA . PHE A 1 327 ? -13.539 11.062 14.550 1.00 96.56 327 PHE A CA 1
ATOM 2551 C C . PHE A 1 327 ? -12.249 10.252 14.424 1.00 96.56 327 PHE A C 1
ATOM 2553 O O . PHE A 1 327 ? -11.620 10.207 13.368 1.00 96.56 327 PHE A O 1
ATOM 2560 N N . GLU A 1 328 ? -11.880 9.597 15.511 1.00 97.06 328 GLU A N 1
ATOM 2561 C CA . GLU A 1 328 ? -10.788 8.639 15.589 1.00 97.06 328 GLU A CA 1
ATOM 2562 C C . GLU A 1 328 ? -11.228 7.494 16.503 1.00 97.06 328 GLU A C 1
ATOM 2564 O O . GLU A 1 328 ? -11.836 7.744 17.547 1.00 97.06 328 GLU A O 1
ATOM 2569 N N . ILE A 1 329 ? -10.986 6.253 16.077 1.00 97.00 329 ILE A N 1
ATOM 2570 C CA . ILE A 1 329 ? -11.353 5.043 16.820 1.00 97.00 329 ILE A CA 1
ATOM 2571 C C . ILE A 1 329 ? -10.075 4.264 17.106 1.00 97.00 329 ILE A C 1
ATOM 2573 O O . ILE A 1 329 ? -9.502 3.638 16.212 1.00 97.00 329 ILE A O 1
ATOM 2577 N N . ASP A 1 330 ? -9.674 4.277 18.368 1.00 97.31 330 ASP A N 1
ATOM 2578 C CA . ASP A 1 330 ? -8.652 3.407 18.920 1.00 97.31 330 ASP A CA 1
ATOM 2579 C C . ASP A 1 330 ? -9.304 2.128 19.436 1.00 97.31 330 ASP A C 1
ATOM 2581 O O . ASP A 1 330 ? -10.309 2.169 20.154 1.00 97.31 330 ASP A O 1
ATOM 2585 N N . VAL A 1 331 ? -8.706 0.988 19.105 1.00 97.62 331 VAL A N 1
ATOM 2586 C CA . VAL A 1 331 ? -9.130 -0.326 19.593 1.00 97.62 331 VAL A CA 1
ATOM 2587 C C . VAL A 1 331 ? -7.957 -1.125 20.143 1.00 97.62 331 VAL A C 1
ATOM 2589 O O . VAL A 1 331 ? -6.833 -1.028 19.653 1.00 97.62 331 VAL A O 1
ATOM 2592 N N . SER A 1 332 ? -8.237 -1.943 21.152 1.00 97.75 332 SER A N 1
ATOM 2593 C CA . SER A 1 332 ? -7.325 -2.935 21.723 1.00 97.75 332 SER A CA 1
ATOM 2594 C C . SER A 1 332 ? -8.112 -4.208 22.031 1.00 97.75 332 SER A C 1
ATOM 2596 O O . SER A 1 332 ? -9.256 -4.152 22.485 1.00 97.75 332 SER A O 1
ATOM 2598 N N . TRP A 1 333 ? -7.517 -5.365 21.761 1.00 97.44 333 TRP A N 1
ATOM 2599 C CA . TRP A 1 333 ? -8.141 -6.667 21.949 1.00 97.44 333 TRP A CA 1
ATOM 2600 C C . TRP A 1 333 ? -7.498 -7.420 23.106 1.00 97.44 333 TRP A C 1
ATOM 2602 O O . TRP A 1 333 ? -6.326 -7.792 23.054 1.00 97.44 333 TRP A O 1
ATOM 2612 N N . GLN A 1 334 ? -8.302 -7.699 24.128 1.00 97.94 334 GLN A N 1
ATOM 2613 C CA . GLN A 1 334 ? -7.949 -8.599 25.214 1.00 97.94 334 GLN A CA 1
ATOM 2614 C C . GLN A 1 334 ? -8.564 -9.972 24.931 1.00 97.94 334 GLN A C 1
ATOM 2616 O O . GLN A 1 334 ? -9.728 -10.217 25.253 1.00 97.94 334 GLN A O 1
ATOM 2621 N N . ALA A 1 335 ? -7.786 -10.852 24.304 1.00 97.12 335 ALA A N 1
ATOM 2622 C CA . ALA A 1 335 ? -8.191 -12.229 24.039 1.00 97.12 335 ALA A CA 1
ATOM 2623 C C . ALA A 1 335 ? -8.402 -13.011 25.348 1.00 97.12 335 ALA A C 1
ATOM 2625 O O . ALA A 1 335 ? -7.704 -12.780 26.341 1.00 97.12 335 ALA A O 1
ATOM 2626 N N . ASP A 1 336 ? -9.328 -13.969 25.344 1.00 97.81 336 ASP A N 1
ATOM 2627 C CA . ASP A 1 336 ? -9.357 -14.996 26.386 1.00 97.81 336 ASP A CA 1
ATOM 2628 C C . ASP A 1 336 ? -8.103 -15.872 26.342 1.00 97.81 336 ASP A C 1
ATOM 2630 O O . ASP A 1 336 ? -7.369 -15.916 25.352 1.00 97.81 336 ASP A O 1
ATOM 2634 N N . ALA A 1 337 ? -7.892 -16.647 27.407 1.00 95.25 337 ALA A N 1
ATOM 2635 C CA . ALA A 1 337 ? -6.853 -17.663 27.427 1.00 95.25 337 ALA A CA 1
ATOM 2636 C C . ALA A 1 337 ? -6.966 -18.588 26.198 1.00 95.25 337 ALA A C 1
ATOM 2638 O O . ALA A 1 337 ? -7.998 -19.217 25.977 1.00 95.25 337 ALA A O 1
ATOM 2639 N N . ALA A 1 338 ? -5.879 -18.669 25.424 1.00 91.19 338 ALA A N 1
ATOM 2640 C CA . ALA A 1 338 ? -5.755 -19.446 24.187 1.00 91.19 338 ALA A CA 1
ATOM 2641 C C . ALA A 1 338 ? -6.650 -19.012 23.003 1.00 91.19 338 ALA A C 1
ATOM 2643 O O . ALA A 1 338 ? -6.683 -19.713 21.991 1.00 91.19 338 ALA A O 1
ATOM 2644 N N . ALA A 1 339 ? -7.332 -17.864 23.078 1.00 94.25 339 ALA A N 1
ATOM 2645 C CA . ALA A 1 339 ? -8.051 -17.305 21.935 1.00 94.25 339 ALA A CA 1
ATOM 2646 C C . ALA A 1 339 ? -7.110 -16.546 20.981 1.00 94.25 339 ALA A C 1
ATOM 2648 O O . ALA A 1 339 ? -6.090 -15.983 21.383 1.00 94.25 339 ALA A O 1
ATOM 2649 N N . ALA A 1 340 ? -7.458 -16.530 19.694 1.00 91.81 340 ALA A N 1
ATOM 2650 C CA . ALA A 1 340 ? -6.700 -15.824 18.664 1.00 91.81 340 ALA A CA 1
ATOM 2651 C C . ALA A 1 340 ? -6.903 -14.290 18.736 1.00 91.81 340 ALA A C 1
ATOM 2653 O O . ALA A 1 340 ? -7.894 -13.817 19.306 1.00 91.81 340 ALA A O 1
ATOM 2654 N N . PRO A 1 341 ? -6.019 -13.484 18.119 1.00 93.81 341 PRO A N 1
ATOM 2655 C CA . PRO A 1 341 ? -6.286 -12.065 17.878 1.00 93.81 341 PRO A CA 1
ATOM 2656 C C . PRO A 1 341 ? -7.610 -11.839 17.131 1.00 93.81 341 PRO A C 1
ATOM 2658 O O . PRO A 1 341 ? -8.023 -12.675 16.325 1.00 93.81 341 PRO A O 1
ATOM 2661 N N . LEU A 1 342 ? -8.262 -10.697 17.365 1.00 96.12 342 LEU A N 1
ATOM 2662 C CA . LEU A 1 342 ? -9.475 -10.328 16.634 1.00 96.12 342 LEU A CA 1
ATOM 2663 C C . LEU A 1 342 ? -9.108 -9.853 15.229 1.00 96.12 342 LEU A C 1
ATOM 2665 O O . LEU A 1 342 ? -8.287 -8.951 15.072 1.00 96.12 342 LEU A O 1
ATOM 2669 N N . SER A 1 343 ? -9.743 -10.423 14.212 1.00 95.56 343 SER A N 1
ATOM 2670 C CA . SER A 1 343 ? -9.599 -9.987 12.823 1.00 95.56 343 SER A CA 1
ATOM 2671 C C . SER A 1 343 ? -10.783 -9.118 12.401 1.00 95.56 343 SER A C 1
ATOM 2673 O O . SER A 1 343 ? -11.927 -9.454 12.705 1.00 95.56 343 SER A O 1
ATOM 2675 N N . LEU A 1 344 ? -10.523 -8.033 11.671 1.00 95.31 344 LEU A N 1
ATOM 2676 C CA . LEU A 1 344 ? -11.532 -7.178 11.037 1.00 95.31 344 LEU A CA 1
ATOM 2677 C C . LEU A 1 344 ? -11.379 -7.223 9.512 1.00 95.31 344 LEU A C 1
ATOM 2679 O O . LEU A 1 344 ? -10.257 -7.312 9.004 1.00 95.31 344 LEU A O 1
ATOM 2683 N N . THR A 1 345 ? -12.488 -7.139 8.776 1.00 93.62 345 THR A N 1
ATOM 2684 C CA . THR A 1 345 ? -12.442 -7.037 7.305 1.00 93.62 345 THR A CA 1
ATOM 2685 C C . THR A 1 345 ? -11.890 -5.687 6.864 1.00 93.62 345 THR A C 1
ATOM 2687 O O . THR A 1 345 ? -11.096 -5.622 5.933 1.00 93.62 345 THR A O 1
ATOM 2690 N N . ASP A 1 346 ? -12.261 -4.631 7.588 1.00 91.19 346 ASP A N 1
ATOM 2691 C CA . ASP A 1 346 ? -11.970 -3.238 7.271 1.00 91.19 346 ASP A CA 1
ATOM 2692 C C . ASP A 1 346 ? -11.765 -2.428 8.555 1.00 91.19 346 ASP A C 1
ATOM 2694 O O . ASP A 1 346 ? -12.009 -2.906 9.669 1.00 91.19 346 ASP A O 1
ATOM 2698 N N . VAL A 1 347 ? -11.317 -1.180 8.405 1.00 92.19 347 VAL A N 1
ATOM 2699 C CA . VAL A 1 347 ? -11.204 -0.251 9.536 1.00 92.19 347 VAL A CA 1
ATOM 2700 C C . VAL A 1 347 ? -12.584 -0.019 10.178 1.00 92.19 347 VAL A C 1
ATOM 2702 O O . VAL A 1 347 ? -13.582 0.024 9.448 1.00 92.19 347 VAL A O 1
ATOM 2705 N N . PRO A 1 348 ? -12.677 0.155 11.513 1.00 95.31 348 PRO A N 1
ATOM 2706 C CA . PRO A 1 348 ? -13.942 0.440 12.188 1.00 95.31 348 PRO A CA 1
ATOM 2707 C C . PRO A 1 348 ? -14.685 1.625 11.560 1.00 95.31 348 PRO A C 1
ATOM 2709 O O . PRO A 1 348 ? -14.110 2.697 11.364 1.00 95.31 348 PRO A O 1
ATOM 2712 N N . GLN A 1 349 ? -15.967 1.437 11.251 1.00 95.38 349 GLN A N 1
ATOM 2713 C CA . GLN A 1 349 ? -16.787 2.448 10.584 1.00 95.38 349 GLN A CA 1
ATOM 2714 C C . GLN A 1 349 ? -17.605 3.250 11.602 1.00 95.38 349 GLN A C 1
ATOM 2716 O O . GLN A 1 349 ? -18.197 2.651 12.501 1.00 95.38 349 GLN A O 1
ATOM 2721 N N . PRO A 1 350 ? -17.697 4.584 11.483 1.00 95.56 350 PRO A N 1
ATOM 2722 C CA . PRO A 1 350 ? -18.473 5.406 12.403 1.00 95.56 350 PRO A CA 1
ATOM 2723 C C . PRO A 1 350 ? -19.979 5.184 12.205 1.00 95.56 350 PRO A C 1
ATOM 2725 O O . PRO A 1 350 ? -20.462 5.062 11.079 1.00 95.56 350 PRO A O 1
ATOM 2728 N N . LEU A 1 351 ? -20.752 5.209 13.292 1.00 95.19 351 LEU A N 1
ATOM 2729 C CA . LEU A 1 351 ? -22.213 5.271 13.226 1.00 95.19 351 LEU A CA 1
ATOM 2730 C C . LEU A 1 351 ? -22.671 6.701 13.486 1.00 95.19 351 LEU A C 1
ATOM 2732 O O . LEU A 1 351 ? -22.563 7.194 14.611 1.00 95.19 351 LEU A O 1
ATOM 2736 N N . ALA A 1 352 ? -23.223 7.353 12.463 1.00 92.06 352 ALA A N 1
ATOM 2737 C CA . ALA A 1 352 ? -23.813 8.678 12.615 1.00 92.06 352 ALA A CA 1
ATOM 2738 C C . ALA A 1 352 ? -24.916 8.663 13.688 1.00 92.06 352 ALA A C 1
ATOM 2740 O O . ALA A 1 352 ? -25.752 7.755 13.741 1.00 92.06 352 ALA A O 1
ATOM 2741 N N . GLY A 1 353 ? -24.890 9.664 14.565 1.00 84.81 353 GLY A N 1
ATOM 2742 C CA . GLY A 1 353 ? -25.931 9.889 15.555 1.00 84.81 353 GLY A CA 1
ATOM 2743 C C . GLY A 1 353 ? -27.118 10.674 14.998 1.00 84.81 353 GLY A C 1
ATOM 2744 O O . GLY A 1 353 ? -27.087 11.129 13.851 1.00 84.81 353 GLY A O 1
ATOM 2745 N N . PRO A 1 354 ? -28.178 10.849 15.807 1.00 78.31 354 PRO A N 1
ATOM 2746 C CA . PRO A 1 354 ? -29.241 11.782 15.465 1.00 78.31 354 PRO A CA 1
ATOM 2747 C C . PRO A 1 354 ? -28.643 13.178 15.266 1.00 78.31 354 PRO A C 1
ATOM 2749 O O . PRO A 1 354 ? -27.620 13.497 15.881 1.00 78.31 354 PRO A O 1
ATOM 2752 N N . LYS A 1 355 ? -29.280 13.991 14.420 1.00 70.69 355 LYS A N 1
ATOM 2753 C CA . LYS A 1 355 ? -28.898 15.397 14.270 1.00 70.69 355 LYS A CA 1
ATOM 2754 C C . LYS A 1 355 ? -29.111 16.185 15.561 1.00 70.69 355 LYS A C 1
ATOM 2756 O O . LYS A 1 355 ? -29.872 15.714 16.448 1.00 70.69 355 LYS A O 1
#

Secondary structure (DSSP, 8-state):
-----PPPS-PPTT--TT--HHHHHHHHTSTT-S-HHHHHHHTT-STT--S-HHHHHHHHHHHHHH--SEEEEE--TTSHHHHHHHHHHHHHT--EEEEE-TT-TTTHHHHHHTS-HHHHTTEEEE-S-HHHHHHHHHHTT--EEEEEE-S--SHHHHHHHHHHHHHHEEEEEEEEES-TTSHHHHHHHHHHHHH-TT-EESSSTTTT--TT-TT-S---SSTTS--EEEE--SSEEE-SS-B----EE-SSS-EEEEEEEE-S-EEEEEEEEEEEEEEEETTTTEEEEEEEEEEEEEEEESS-EEEEEEEEEEE----SS--EEEEEEEEEEEEPTTPPPEEESSSPEEEE---

Foldseek 3Di:
DPPQPDDDLDDQPPDDLDDAQVVLLVLLQDPRRADVSLLVVLVCPPVQDPFDSVVLSCLLVNCSNLVWQEEEEEDCRQVRSVVSNLSSNVVSVHHAYEYEALPCPPRHVVSLVPDDPSSNVRYHYDNDHLVVSLVVCVVVVAAHQEYEYPHDQAQVSLLVNVVSNLLRHAAFGKYKYFQCLRPRNVVSVLVVCVVPVLKDKSACLSVPDDPVCSNPSSRDRGPPGRIIMMTHHNFDFAAQDKDKSDKDFDPDQKFFFWKFWAAFFFFWFKKWKKKWKKFADPPVRDIFIDIDTDIDTDGHDGHTDMDTDGDPDIDGGDDPPTD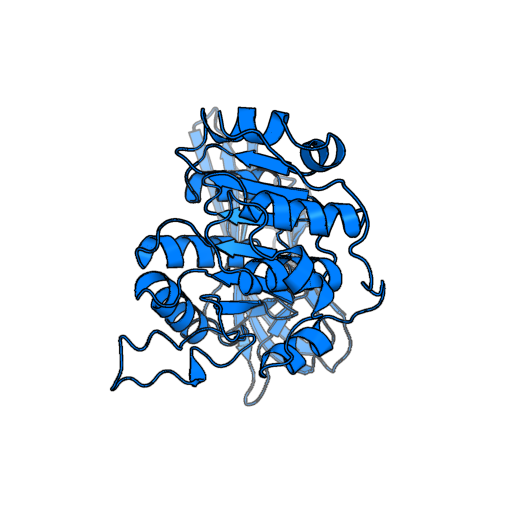TMMMMMIIHTGTDVPGDTGTTNDHIGTDGDDD

InterPro domains:
  IPR029063 S-adenosyl-L-methionine-dependent methyltransferase superfamily [G3DSA:3.40.50.150] (25-207)
  IPR029063 S-adenosyl-L-methionine-dependent methyltransferase superfamily [SSF53335] (39-184)

Sequence (355 aa):
MLASNFRPLQPIPGEDPDDKPLALLAKMRGNTAFPKHVLRYFKDYPARSFISDESRAILYSLIRSLRPEVVVEVGTLFGGTTEVLARALWRNGSGVVHTTDPFGADRCPPIFAAWPAELQKIVHFHPLMSMEFFLELERRGLLIDLALVDGNHDYEFALFDLLMAARRLRPGGIVILDNVDQSGPFHAARDFLAKNPGWIEMGDGIASYDPSKPFDPDRSSASRTTFLMLRSPQFLSISEAPRSWGQAAASGPSLAGFALGLPAQVTSGTLHYLVTFRSFSVGSHDIAEGKTRGSVRIDLRGEPSSLVHRFEQPSRPEVAEPDRYTFEIDVSWQADAAAAPLSLTDVPQPLAGPK